Protein AF-C0ZH01-F1 (afdb_monomer_lite)

Structure (mmCIF, N/CA/C/O backbone):
data_AF-C0ZH01-F1
#
_entry.id   AF-C0ZH01-F1
#
loop_
_atom_site.group_PDB
_atom_site.id
_atom_site.type_symbol
_atom_site.label_atom_id
_atom_site.label_alt_id
_atom_site.label_comp_id
_atom_site.label_asym_id
_atom_site.label_entity_id
_atom_site.label_seq_id
_atom_site.pdbx_PDB_ins_code
_atom_site.Cartn_x
_atom_site.Cartn_y
_atom_site.Cartn_z
_atom_site.occupancy
_atom_site.B_iso_or_equiv
_atom_site.auth_seq_id
_atom_site.auth_comp_id
_atom_site.auth_asym_id
_atom_site.auth_atom_id
_atom_site.pdbx_PDB_model_num
ATOM 1 N N . MET A 1 1 ? 43.033 -38.952 9.781 1.00 48.19 1 MET A N 1
ATOM 2 C CA . MET A 1 1 ? 42.473 -38.160 10.900 1.00 48.19 1 MET A CA 1
ATOM 3 C C . MET A 1 1 ? 41.581 -36.976 10.473 1.00 48.19 1 MET A C 1
ATOM 5 O O . MET A 1 1 ? 41.079 -36.290 11.345 1.00 48.19 1 MET A O 1
ATOM 9 N N . PHE A 1 2 ? 41.297 -36.755 9.175 1.00 39.81 2 PHE A N 1
ATOM 10 C CA . PHE A 1 2 ? 40.505 -35.596 8.700 1.00 39.81 2 PHE A CA 1
ATOM 11 C C . PHE A 1 2 ? 39.081 -35.916 8.189 1.00 39.81 2 PHE A C 1
ATOM 13 O O . PHE A 1 2 ? 38.352 -35.011 7.799 1.00 39.81 2 PHE A O 1
ATOM 20 N N . LYS A 1 3 ? 38.639 -37.184 8.197 1.00 41.19 3 LYS A N 1
ATOM 21 C CA . LYS A 1 3 ? 37.322 -37.579 7.645 1.00 41.19 3 LYS A CA 1
ATOM 22 C C . LYS A 1 3 ? 36.139 -37.422 8.612 1.00 41.19 3 LYS A C 1
ATOM 24 O O . LYS A 1 3 ? 34.997 -37.457 8.167 1.00 41.19 3 LYS A O 1
ATOM 29 N N . THR A 1 4 ? 36.386 -37.223 9.905 1.00 44.41 4 THR A N 1
ATOM 30 C CA . THR A 1 4 ? 35.321 -37.159 10.924 1.00 44.41 4 THR A CA 1
ATOM 31 C C . THR A 1 4 ? 34.837 -35.729 11.191 1.00 44.41 4 THR A C 1
ATOM 33 O O . THR A 1 4 ? 33.674 -35.536 11.521 1.00 44.41 4 THR A O 1
ATOM 36 N N . ILE A 1 5 ? 35.680 -34.715 10.958 1.00 46.53 5 ILE A N 1
ATOM 37 C CA . ILE A 1 5 ? 35.355 -33.293 11.196 1.00 46.53 5 ILE A CA 1
ATOM 38 C C . ILE A 1 5 ? 34.342 -32.761 10.163 1.00 46.53 5 ILE A C 1
ATOM 40 O O . ILE A 1 5 ? 33.450 -31.985 10.504 1.00 46.53 5 ILE A O 1
ATOM 44 N N . GLY A 1 6 ? 34.397 -33.249 8.918 1.00 40.91 6 GLY A N 1
ATOM 45 C CA . GLY A 1 6 ? 33.484 -32.826 7.847 1.00 40.91 6 GLY A CA 1
ATOM 46 C C . GLY A 1 6 ? 32.011 -33.195 8.073 1.00 40.91 6 GLY A C 1
ATOM 47 O O . GLY A 1 6 ? 31.131 -32.488 7.584 1.00 40.91 6 GLY A O 1
ATOM 48 N N . LYS A 1 7 ? 31.724 -34.253 8.850 1.00 42.59 7 LYS A N 1
ATOM 49 C CA . LYS A 1 7 ? 30.347 -34.671 9.177 1.00 42.59 7 LYS A CA 1
ATOM 50 C C . LYS A 1 7 ? 29.689 -33.794 10.249 1.00 42.59 7 LYS A C 1
ATOM 52 O O . LYS A 1 7 ? 28.480 -33.613 10.213 1.00 42.59 7 LYS A O 1
ATOM 57 N N . TYR A 1 8 ? 30.464 -33.206 11.161 1.00 44.09 8 TYR A N 1
ATOM 58 C CA . TYR A 1 8 ? 29.920 -32.299 12.181 1.00 44.09 8 TYR A CA 1
ATOM 59 C C . TYR A 1 8 ? 29.705 -30.878 11.640 1.00 44.09 8 TYR A C 1
ATOM 61 O O . TYR A 1 8 ? 28.706 -30.243 11.970 1.00 44.09 8 TYR A O 1
ATOM 69 N N . LEU A 1 9 ? 30.568 -30.410 10.730 1.00 41.78 9 LEU A N 1
ATOM 70 C CA . LEU A 1 9 ? 30.401 -29.114 10.053 1.00 41.78 9 LEU A CA 1
ATOM 71 C C . LEU A 1 9 ? 29.163 -29.067 9.142 1.00 41.78 9 LEU A C 1
ATOM 73 O O . LEU A 1 9 ? 28.503 -28.035 9.050 1.00 41.78 9 LEU A O 1
ATOM 77 N N . SER A 1 10 ? 28.808 -30.190 8.515 1.00 43.59 10 SER A N 1
ATOM 78 C CA . SER A 1 10 ? 27.608 -30.292 7.675 1.00 43.59 10 SER A CA 1
ATOM 79 C C . SER A 1 10 ? 26.310 -30.337 8.494 1.00 43.59 10 SER A C 1
ATOM 81 O O . SER A 1 10 ? 25.309 -29.777 8.059 1.00 43.59 10 SER A O 1
ATOM 83 N N . ILE A 1 11 ? 26.323 -30.899 9.708 1.00 49.53 11 ILE A N 1
ATOM 84 C CA . ILE A 1 11 ? 25.153 -30.893 10.605 1.00 49.53 11 ILE A CA 1
ATOM 85 C C . ILE A 1 11 ? 24.909 -29.493 11.194 1.00 49.53 11 ILE A C 1
ATOM 87 O O . ILE A 1 11 ? 23.763 -29.053 11.254 1.00 49.53 11 ILE A O 1
ATOM 91 N N . ILE A 1 12 ? 25.966 -28.749 11.547 1.00 51.22 12 ILE A N 1
ATOM 92 C CA . ILE A 1 12 ? 25.843 -27.366 12.046 1.00 51.22 12 ILE A CA 1
ATOM 93 C C . ILE A 1 12 ? 25.322 -26.423 10.947 1.00 51.22 12 ILE A C 1
ATOM 95 O O . ILE A 1 12 ? 24.469 -25.580 11.220 1.00 51.22 12 ILE A O 1
ATOM 99 N N . ALA A 1 13 ? 25.763 -26.596 9.696 1.00 48.00 13 ALA A N 1
ATOM 100 C CA . ALA A 1 13 ? 25.276 -25.800 8.567 1.00 48.00 13 ALA A CA 1
ATOM 101 C C . ALA A 1 13 ? 23.790 -26.062 8.250 1.00 48.00 13 ALA A C 1
ATOM 103 O O . ALA A 1 13 ? 23.052 -25.120 7.968 1.00 48.00 13 ALA A O 1
ATOM 104 N N . VAL A 1 14 ? 23.326 -27.314 8.357 1.00 46.06 14 VAL A N 1
ATOM 105 C CA . VAL A 1 14 ? 21.905 -27.663 8.171 1.00 46.06 14 VAL A CA 1
ATOM 106 C C . VAL A 1 14 ? 21.047 -27.139 9.329 1.00 46.06 14 VAL A C 1
ATOM 108 O O . VAL A 1 14 ? 19.952 -26.634 9.088 1.00 46.06 14 VAL A O 1
ATOM 111 N N . PHE A 1 15 ? 21.554 -27.159 10.567 1.00 39.41 15 PHE A N 1
ATOM 112 C CA . PHE A 1 15 ? 20.842 -26.591 11.719 1.00 39.41 15 PHE A CA 1
ATOM 113 C C . PHE A 1 15 ? 20.751 -25.054 11.648 1.00 39.41 15 PHE A C 1
ATOM 115 O O . PHE A 1 15 ? 19.707 -24.489 11.957 1.00 39.41 15 PHE A O 1
ATOM 122 N N . ALA A 1 16 ? 21.790 -24.371 11.151 1.00 45.06 16 ALA A N 1
ATOM 123 C CA . ALA A 1 16 ? 21.762 -22.924 10.909 1.00 45.06 16 ALA A CA 1
ATOM 124 C C . ALA A 1 16 ? 20.835 -22.525 9.737 1.00 45.06 16 ALA A C 1
ATOM 126 O O . ALA A 1 16 ? 20.195 -21.474 9.785 1.00 45.06 16 ALA A O 1
ATOM 127 N N . MET A 1 17 ? 20.699 -23.377 8.712 1.00 40.16 17 MET A N 1
ATOM 128 C CA . MET A 1 17 ? 19.745 -23.161 7.612 1.00 40.16 17 MET A CA 1
ATOM 129 C C . MET A 1 17 ? 18.283 -23.349 8.045 1.00 40.16 17 MET A C 1
ATOM 131 O O . MET A 1 17 ? 17.408 -22.642 7.551 1.00 40.16 17 MET A O 1
ATOM 135 N N . LEU A 1 18 ? 18.014 -24.245 9.001 1.00 36.47 18 LEU A N 1
ATOM 136 C CA . LEU A 1 18 ? 16.668 -24.491 9.537 1.00 36.47 18 LEU A CA 1
ATOM 137 C C . LEU A 1 18 ? 16.153 -23.383 10.469 1.00 36.47 18 LEU A C 1
ATOM 139 O O . LEU A 1 18 ? 14.943 -23.227 10.609 1.00 36.47 18 LEU A O 1
ATOM 143 N N . ILE A 1 19 ? 17.034 -22.564 11.051 1.00 41.28 19 ILE A N 1
ATOM 144 C CA . ILE A 1 19 ? 16.632 -21.437 11.915 1.00 41.28 19 ILE A CA 1
ATOM 145 C C . ILE A 1 19 ? 16.151 -20.224 11.085 1.00 41.28 19 ILE A C 1
ATOM 147 O O . ILE A 1 19 ? 15.519 -19.314 11.615 1.00 41.28 19 ILE A O 1
ATOM 151 N N . SER A 1 20 ? 16.359 -20.223 9.764 1.00 38.59 20 SER A N 1
ATOM 152 C CA . SER A 1 20 ? 16.092 -19.054 8.908 1.00 38.59 20 SER A CA 1
ATOM 153 C C . SER A 1 20 ? 14.689 -19.006 8.275 1.00 38.59 20 SER A C 1
ATOM 155 O O . SER A 1 20 ? 14.431 -18.127 7.456 1.00 38.59 20 SER A O 1
ATOM 157 N N . ILE A 1 21 ? 13.771 -19.918 8.623 1.00 42.44 21 ILE A N 1
ATOM 158 C CA . ILE A 1 21 ? 12.387 -19.921 8.087 1.00 42.44 21 ILE A CA 1
ATOM 159 C C . ILE A 1 21 ? 11.340 -20.038 9.199 1.00 42.44 21 ILE A C 1
ATOM 161 O O . ILE A 1 21 ? 10.203 -20.442 8.965 1.00 42.44 21 ILE A O 1
ATOM 165 N N . VAL A 1 22 ? 11.677 -19.646 10.426 1.00 32.94 22 VAL A N 1
ATOM 166 C CA . VAL A 1 22 ? 10.614 -19.325 11.375 1.00 32.94 22 VAL A CA 1
ATOM 167 C C . VAL A 1 22 ? 10.143 -17.932 10.987 1.00 32.94 22 VAL A C 1
ATOM 169 O O . VAL A 1 22 ? 10.775 -16.933 11.329 1.00 32.94 22 VAL A O 1
ATOM 172 N N . SER A 1 23 ? 9.060 -17.857 10.207 1.00 38.06 23 SER A N 1
ATOM 173 C CA . SER A 1 23 ? 8.270 -16.633 10.165 1.00 38.06 23 SER A CA 1
ATOM 174 C C . SER A 1 23 ? 8.010 -16.278 11.617 1.00 38.06 23 SER A C 1
ATOM 176 O O . SER A 1 23 ? 7.387 -17.066 12.329 1.00 38.06 23 SER A O 1
ATOM 178 N N . VAL A 1 24 ? 8.556 -15.156 12.081 1.00 33.12 24 VAL A N 1
ATOM 179 C CA . VAL A 1 24 ? 8.217 -14.637 13.398 1.00 33.12 24 VAL A CA 1
ATOM 180 C C . VAL A 1 24 ? 6.727 -14.351 13.318 1.00 33.12 24 VAL A C 1
ATOM 182 O O . VAL A 1 24 ? 6.313 -13.315 12.795 1.00 33.12 24 VAL A O 1
ATOM 185 N N . GLU A 1 25 ? 5.905 -15.304 13.758 1.00 36.16 25 GLU A N 1
ATOM 186 C CA . GLU A 1 25 ? 4.542 -15.004 14.136 1.00 36.16 25 GLU A CA 1
ATOM 187 C C . GLU A 1 25 ? 4.699 -13.897 15.162 1.00 36.16 25 GLU A C 1
ATOM 189 O O . GLU A 1 25 ? 5.293 -14.091 16.226 1.00 36.16 25 GLU A O 1
ATOM 194 N N . LYS A 1 26 ? 4.303 -12.682 14.770 1.00 38.22 26 LYS A N 1
ATOM 195 C CA . LYS A 1 26 ? 4.267 -11.552 15.685 1.00 38.22 26 LYS A CA 1
ATOM 196 C C . LYS A 1 26 ? 3.539 -12.058 16.915 1.00 38.22 26 LYS A C 1
ATOM 198 O O . LYS A 1 26 ? 2.357 -12.377 16.823 1.00 38.22 26 LYS A O 1
ATOM 203 N N . VAL A 1 27 ? 4.256 -12.136 18.033 1.00 37.16 27 VAL A N 1
ATOM 204 C CA . VAL A 1 27 ? 3.660 -12.383 19.338 1.00 37.16 27 VAL A CA 1
ATOM 205 C C . VAL A 1 27 ? 2.546 -11.354 19.464 1.00 37.16 27 VAL A C 1
ATOM 207 O O . VAL A 1 27 ? 2.814 -10.150 19.503 1.00 37.16 27 VAL A O 1
ATOM 210 N N . SER A 1 28 ? 1.297 -11.820 19.388 1.00 46.97 28 SER A N 1
ATOM 211 C CA . SER A 1 28 ? 0.149 -10.940 19.518 1.00 46.97 28 SER A CA 1
ATOM 212 C C . SER A 1 28 ? 0.263 -10.317 20.896 1.00 46.97 28 SER A C 1
ATOM 214 O O . SER A 1 28 ? 0.324 -11.033 21.898 1.00 46.97 28 SER A O 1
ATOM 216 N N . ALA A 1 29 ? 0.349 -8.989 20.953 1.00 55.28 29 ALA A N 1
ATOM 217 C CA . ALA A 1 29 ? 0.172 -8.296 22.214 1.00 55.28 29 ALA A CA 1
ATOM 218 C C . ALA A 1 29 ? -1.151 -8.787 22.822 1.00 55.28 29 ALA A C 1
ATOM 220 O O . ALA A 1 29 ? -2.142 -8.942 22.105 1.00 55.28 29 ALA A O 1
ATOM 221 N N . SER A 1 30 ? -1.137 -9.103 24.116 1.00 67.19 30 SER A N 1
ATOM 222 C CA . SER A 1 30 ? -2.339 -9.523 24.833 1.00 67.19 30 SER A CA 1
ATOM 223 C C . SER A 1 30 ? -3.393 -8.419 24.693 1.00 67.19 30 SER A C 1
ATOM 225 O O . SER A 1 30 ? -3.127 -7.275 25.067 1.00 67.19 30 SER A O 1
ATOM 227 N N . SER A 1 31 ? -4.554 -8.744 24.115 1.00 80.62 31 SER A N 1
ATOM 228 C CA . SER A 1 31 ? -5.683 -7.820 23.939 1.00 80.62 31 SER A CA 1
ATOM 229 C C . SER A 1 31 ? -6.984 -8.255 24.640 1.00 80.62 31 SER A C 1
ATOM 231 O O . SER A 1 31 ? -8.065 -8.023 24.092 1.00 80.62 31 SER A O 1
ATOM 233 N N . PRO A 1 32 ? -6.937 -8.900 25.825 1.00 84.75 32 PRO A N 1
ATOM 234 C CA . PRO A 1 32 ? -8.084 -9.575 26.420 1.00 84.75 32 PRO A CA 1
ATOM 235 C C . PRO A 1 32 ? -9.229 -8.626 26.768 1.00 84.75 32 PRO A C 1
ATOM 237 O O . PRO A 1 32 ? -10.381 -9.059 26.763 1.00 84.75 32 PRO A O 1
ATOM 240 N N . LEU A 1 33 ? -8.960 -7.352 27.068 1.00 87.19 33 LEU A N 1
ATOM 241 C CA . LEU A 1 33 ? -10.019 -6.365 27.233 1.00 87.19 33 LEU A CA 1
ATOM 242 C C . LEU A 1 33 ? -10.685 -6.116 25.883 1.00 87.19 33 LEU A C 1
ATOM 244 O O . LEU A 1 33 ? -11.895 -6.268 25.761 1.00 87.19 33 LEU A O 1
ATOM 248 N N . ILE A 1 34 ? -9.912 -5.786 24.848 1.00 90.38 34 ILE A N 1
ATOM 249 C CA . ILE A 1 34 ? -10.469 -5.488 23.520 1.00 90.38 34 ILE A CA 1
ATOM 250 C C . ILE A 1 34 ? -11.208 -6.707 22.947 1.00 90.38 34 ILE A C 1
ATOM 252 O O . ILE A 1 34 ? -12.276 -6.549 22.359 1.00 90.38 34 ILE A O 1
ATOM 256 N N . ASP A 1 35 ? -10.700 -7.919 23.164 1.00 91.56 35 ASP A N 1
ATOM 257 C CA . ASP A 1 35 ? -11.291 -9.174 22.690 1.00 91.56 35 ASP A CA 1
ATOM 258 C C . ASP A 1 35 ? -12.678 -9.456 23.274 1.00 91.56 35 ASP A C 1
ATOM 260 O O . ASP A 1 35 ? -13.513 -10.063 22.604 1.00 91.56 35 ASP A O 1
ATOM 264 N N . GLN A 1 36 ? -12.966 -8.965 24.481 1.00 90.88 36 GLN A N 1
ATOM 265 C CA . GLN A 1 36 ? -14.292 -9.086 25.091 1.00 90.88 36 GLN A CA 1
ATOM 266 C C . GLN A 1 36 ? -15.338 -8.158 24.465 1.00 90.88 36 GLN A C 1
ATOM 268 O O . GLN A 1 36 ? -16.537 -8.429 24.582 1.00 90.88 36 GLN A O 1
ATOM 273 N N . TYR A 1 37 ? -14.903 -7.067 23.829 1.00 93.50 37 TYR A N 1
ATOM 274 C CA . TYR A 1 37 ? -15.790 -6.028 23.306 1.00 93.50 37 TYR A CA 1
ATOM 275 C C . TYR A 1 37 ? -15.847 -5.988 21.788 1.00 93.50 37 TYR A C 1
ATOM 277 O O . TYR A 1 37 ? -16.903 -5.665 21.260 1.00 93.50 37 TYR A O 1
ATOM 285 N N . LEU A 1 38 ? -14.762 -6.299 21.083 1.00 95.62 38 LEU A N 1
ATOM 286 C CA . LEU A 1 38 ? -14.641 -6.055 19.651 1.00 95.62 38 LEU A CA 1
ATOM 287 C C . LEU A 1 38 ? -14.064 -7.263 18.921 1.00 95.62 38 LEU A C 1
ATOM 289 O O . LEU A 1 38 ? -13.015 -7.801 19.279 1.00 95.62 38 LEU A O 1
ATOM 293 N N . ARG A 1 39 ? -14.695 -7.619 17.804 1.00 95.50 39 ARG A N 1
ATOM 294 C CA . ARG A 1 39 ? -14.166 -8.546 16.801 1.00 95.50 39 ARG A CA 1
ATOM 295 C C . ARG A 1 39 ? -14.073 -7.833 15.454 1.00 95.50 39 ARG A C 1
ATOM 297 O O . ARG A 1 39 ? -15.037 -7.201 15.040 1.00 95.50 39 ARG A O 1
ATOM 304 N N . PHE A 1 40 ? -12.938 -7.949 14.770 1.00 96.50 40 PHE A N 1
ATOM 305 C CA . PHE A 1 40 ? -12.842 -7.549 13.365 1.00 96.50 40 PHE A CA 1
ATOM 306 C C . PHE A 1 40 ? -13.497 -8.613 12.486 1.00 96.50 40 PHE A C 1
ATOM 308 O O . PHE A 1 40 ? -13.192 -9.793 12.643 1.00 96.50 40 PHE A O 1
ATOM 315 N N . ASP A 1 41 ? -14.368 -8.195 11.572 1.00 96.31 41 ASP A N 1
ATOM 316 C CA . ASP A 1 41 ? -15.059 -9.098 10.648 1.00 96.31 41 ASP A CA 1
ATOM 317 C C . ASP A 1 41 ? -14.393 -9.059 9.265 1.00 96.31 41 ASP A C 1
ATOM 319 O O . ASP A 1 41 ? -13.983 -10.092 8.737 1.00 96.31 41 ASP A O 1
ATOM 323 N N . SER A 1 42 ? -14.197 -7.861 8.706 1.00 95.75 42 SER A N 1
ATOM 324 C CA . SER A 1 42 ? -13.457 -7.669 7.456 1.00 95.75 42 SER A CA 1
ATOM 325 C C . SER A 1 42 ? -12.714 -6.345 7.419 1.00 95.75 42 SER A C 1
ATOM 327 O O . SER A 1 42 ? -13.147 -5.327 7.949 1.00 95.75 42 SER A O 1
ATOM 329 N N . ILE A 1 43 ? -11.552 -6.366 6.772 1.00 94.88 43 ILE A N 1
ATOM 330 C CA . ILE A 1 43 ? -10.699 -5.197 6.583 1.00 94.88 43 ILE A CA 1
ATOM 331 C C . ILE A 1 43 ? -10.258 -5.180 5.120 1.00 94.88 43 ILE A C 1
ATOM 333 O O . ILE A 1 43 ? -9.606 -6.120 4.643 1.00 94.88 43 ILE A O 1
ATOM 337 N N . ALA A 1 44 ? -10.626 -4.118 4.408 1.00 91.69 44 ALA A N 1
ATOM 338 C CA . ALA A 1 44 ? -10.384 -3.972 2.978 1.00 91.69 44 ALA A CA 1
ATOM 339 C C . ALA A 1 44 ? -10.014 -2.532 2.616 1.00 91.69 44 ALA A C 1
ATOM 341 O O . ALA A 1 44 ? -10.414 -1.579 3.281 1.00 91.69 44 ALA A O 1
ATOM 342 N N . ARG A 1 45 ? -9.248 -2.376 1.538 1.00 88.31 45 ARG A N 1
ATOM 343 C CA . ARG A 1 45 ? -8.951 -1.072 0.948 1.00 88.31 45 ARG A CA 1
ATOM 344 C C . ARG A 1 45 ? -9.997 -0.764 -0.120 1.00 88.31 45 ARG A C 1
ATOM 346 O O . ARG A 1 45 ? -10.293 -1.616 -0.951 1.00 88.31 45 ARG A O 1
ATOM 353 N N . ASN A 1 46 ? -10.554 0.437 -0.077 1.00 88.81 46 ASN A N 1
ATOM 354 C CA . ASN A 1 46 ? -11.453 0.952 -1.100 1.00 88.81 46 ASN A CA 1
ATOM 355 C C . ASN A 1 46 ? -10.648 1.433 -2.317 1.00 88.81 46 ASN A C 1
ATOM 357 O O . ASN A 1 46 ? -9.445 1.693 -2.228 1.00 88.81 46 ASN A O 1
ATOM 361 N N . SER A 1 47 ? -11.321 1.609 -3.455 1.00 83.00 47 SER A N 1
ATOM 362 C CA . SER A 1 47 ? -10.702 2.078 -4.703 1.00 83.00 47 SER A CA 1
ATOM 363 C C . SER A 1 47 ? -10.083 3.477 -4.597 1.00 83.00 47 SER A C 1
ATOM 365 O O . SER A 1 47 ? -9.117 3.778 -5.293 1.00 83.00 47 SER A O 1
ATOM 367 N N . ASP A 1 48 ? -10.602 4.328 -3.708 1.00 84.44 48 ASP A N 1
ATOM 368 C CA . ASP A 1 48 ? -10.055 5.660 -3.415 1.00 84.44 48 ASP A CA 1
ATOM 369 C C . ASP A 1 48 ? -8.806 5.619 -2.506 1.00 84.44 48 ASP A C 1
ATOM 371 O O . ASP A 1 48 ? -8.128 6.631 -2.314 1.00 84.44 48 ASP A O 1
ATOM 375 N N . GLY A 1 49 ? -8.462 4.441 -1.977 1.00 82.50 49 GLY A N 1
ATOM 376 C CA . GLY A 1 49 ? -7.349 4.205 -1.066 1.00 82.50 49 GLY A CA 1
ATOM 377 C C . GLY A 1 49 ? -7.683 4.376 0.417 1.00 82.50 49 GLY A C 1
ATOM 378 O O . GLY A 1 49 ? -6.792 4.169 1.242 1.00 82.50 49 GLY A O 1
ATOM 379 N N . SER A 1 50 ? -8.925 4.727 0.769 1.00 92.12 50 SER A N 1
ATOM 380 C CA . SER A 1 50 ? -9.423 4.640 2.147 1.00 92.12 50 SER A CA 1
ATOM 381 C C . SER A 1 50 ? -9.524 3.179 2.600 1.00 92.12 50 SER A C 1
ATOM 383 O O . SER A 1 50 ? -9.500 2.252 1.787 1.00 92.12 50 SER A O 1
ATOM 385 N N . ILE A 1 51 ? -9.601 2.948 3.908 1.00 94.00 51 ILE A N 1
ATOM 386 C CA . ILE A 1 51 ? -9.663 1.603 4.485 1.00 94.00 51 ILE A CA 1
ATOM 387 C C . ILE A 1 51 ? -11.029 1.412 5.132 1.00 94.00 51 ILE A C 1
ATOM 389 O O . ILE A 1 51 ? -11.375 2.114 6.081 1.00 94.00 51 ILE A O 1
ATOM 393 N N . ARG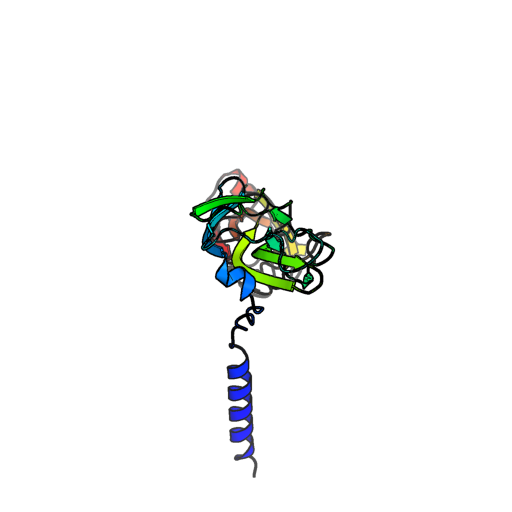 A 1 52 ? -11.785 0.432 4.643 1.00 95.81 52 ARG A N 1
ATOM 394 C CA . ARG A 1 52 ? -13.025 -0.030 5.255 1.00 95.81 52 ARG A CA 1
ATOM 395 C C . ARG A 1 52 ? -12.714 -1.086 6.311 1.00 95.81 52 ARG A C 1
ATOM 397 O O . ARG A 1 52 ? -12.033 -2.075 6.033 1.00 95.81 52 ARG A O 1
ATOM 404 N N . VAL A 1 53 ? -13.241 -0.873 7.509 1.00 97.81 53 VAL A N 1
ATOM 405 C CA . VAL A 1 53 ? -13.155 -1.785 8.647 1.00 97.81 53 VAL A CA 1
ATOM 406 C C . VAL A 1 53 ? -14.567 -2.140 9.083 1.00 97.81 53 VAL A C 1
ATOM 408 O O . VAL A 1 53 ? -15.276 -1.313 9.654 1.00 97.81 53 VAL A O 1
ATOM 411 N N . ASP A 1 54 ? -14.959 -3.378 8.821 1.00 97.81 54 ASP A N 1
ATOM 412 C CA . ASP A 1 54 ? -16.172 -3.976 9.356 1.00 97.81 54 ASP A CA 1
ATOM 413 C C . ASP A 1 54 ? -15.820 -4.699 10.656 1.00 97.81 54 ASP A C 1
ATOM 415 O O . ASP A 1 54 ? -14.868 -5.488 10.721 1.00 97.81 54 ASP A O 1
ATOM 419 N N . TYR A 1 55 ? -16.561 -4.396 11.713 1.00 97.88 55 TYR A N 1
ATOM 420 C CA . TYR A 1 55 ? -16.325 -4.958 13.035 1.00 97.88 55 TYR A CA 1
ATOM 421 C C . TYR A 1 55 ? -17.635 -5.135 13.790 1.00 97.88 55 TYR A C 1
ATOM 423 O O . TYR A 1 55 ? -18.611 -4.414 13.581 1.00 97.88 55 TYR A O 1
ATOM 431 N N . THR A 1 56 ? -17.625 -6.069 14.730 1.00 97.62 56 THR A N 1
ATOM 432 C CA . THR A 1 56 ? -18.748 -6.341 15.613 1.00 97.62 56 THR A CA 1
ATOM 433 C C . THR A 1 56 ? -18.360 -5.991 17.039 1.00 97.62 56 THR A C 1
ATOM 435 O O . THR A 1 56 ? -17.400 -6.532 17.593 1.00 97.62 56 THR A O 1
ATOM 438 N N . MET A 1 57 ? -19.146 -5.105 17.644 1.00 97.12 57 MET A N 1
ATOM 439 C CA . MET A 1 57 ? -19.128 -4.851 19.076 1.00 97.12 57 MET A CA 1
ATOM 440 C C . MET A 1 57 ? -19.935 -5.944 19.782 1.00 97.12 57 MET A C 1
ATOM 442 O O . MET A 1 57 ? -21.164 -5.987 19.698 1.00 97.12 57 MET A O 1
ATOM 446 N N . LEU A 1 58 ? -19.240 -6.844 20.473 1.00 95.75 58 LEU A N 1
ATOM 447 C CA . LEU A 1 58 ? -19.808 -7.978 21.207 1.00 95.75 58 LEU A CA 1
ATOM 448 C C . LEU A 1 58 ? -20.635 -7.517 22.416 1.00 95.75 58 LEU A C 1
ATOM 450 O O . LEU A 1 58 ? -21.632 -8.149 22.781 1.00 95.75 58 LEU A O 1
ATOM 454 N N . LYS A 1 59 ? -20.234 -6.395 23.021 1.00 93.12 59 LYS A N 1
ATOM 455 C CA . LYS A 1 59 ? -20.882 -5.744 24.165 1.00 93.12 59 LYS A CA 1
ATOM 456 C C . LYS A 1 59 ? -20.774 -4.228 24.012 1.00 93.12 59 LYS A C 1
ATOM 458 O O . LYS A 1 59 ? -19.885 -3.742 23.316 1.00 93.12 59 LYS A O 1
ATOM 463 N N . THR A 1 60 ? -21.667 -3.490 24.667 1.00 91.38 60 THR A N 1
ATOM 464 C CA . THR A 1 60 ? -21.566 -2.027 24.726 1.00 91.38 60 THR A CA 1
ATOM 465 C C . THR A 1 60 ? -20.273 -1.641 25.435 1.00 91.38 60 THR A C 1
ATOM 467 O O . THR A 1 60 ? -20.013 -2.171 26.510 1.00 91.38 60 THR A O 1
ATOM 470 N N . TRP A 1 61 ? -19.468 -0.756 24.844 1.00 89.75 61 TRP A N 1
ATOM 471 C CA . TRP A 1 61 ? -18.189 -0.345 25.432 1.00 89.75 61 TRP A CA 1
ATOM 472 C C . TRP A 1 61 ? -18.406 0.406 26.745 1.00 89.75 61 TRP A C 1
ATOM 474 O O . TRP A 1 61 ? -19.056 1.458 26.760 1.00 89.75 61 TRP A O 1
ATOM 484 N N . ASP A 1 62 ? -17.824 -0.121 27.819 1.00 82.81 62 ASP A N 1
ATOM 485 C CA . ASP A 1 62 ? -17.769 0.577 29.092 1.00 82.81 62 ASP A CA 1
ATOM 486 C C . ASP A 1 62 ? -16.655 1.629 29.058 1.00 82.81 62 ASP A C 1
ATOM 488 O O . ASP A 1 62 ? -15.473 1.331 28.881 1.00 82.81 62 ASP A O 1
ATOM 492 N N . LYS A 1 63 ? -17.061 2.891 29.180 1.00 73.69 63 LYS A N 1
ATOM 493 C CA . LYS A 1 63 ? -16.163 4.049 29.146 1.00 73.69 63 LYS A CA 1
ATOM 494 C C . LYS A 1 63 ? -15.448 4.267 30.474 1.00 73.69 63 LYS A C 1
ATOM 496 O O . LYS A 1 63 ? -14.455 4.998 30.482 1.00 73.69 63 LYS A O 1
ATOM 501 N N . ASP A 1 64 ? -15.963 3.681 31.550 1.00 72.25 64 ASP A N 1
ATOM 502 C CA . ASP A 1 64 ? -15.468 3.821 32.911 1.00 72.25 64 ASP A CA 1
ATOM 503 C C . ASP A 1 64 ? -14.912 2.477 33.390 1.00 72.25 64 ASP A C 1
ATOM 505 O O . ASP A 1 64 ? -15.533 1.730 34.140 1.00 72.25 64 ASP A O 1
ATOM 509 N N . LEU A 1 65 ? -13.693 2.156 32.951 1.00 68.56 65 LEU A N 1
ATOM 510 C CA . LEU A 1 65 ? -12.982 0.950 33.394 1.00 68.56 65 LEU A CA 1
ATOM 511 C C . LEU A 1 65 ? -12.373 1.132 34.802 1.00 68.56 65 LEU A C 1
ATOM 513 O O . LEU A 1 65 ? -11.237 0.715 35.052 1.00 68.56 65 LEU A O 1
ATOM 517 N N . GLY A 1 66 ? -13.109 1.782 35.711 1.00 57.75 66 GLY A N 1
ATOM 518 C CA . GLY A 1 66 ? -12.750 1.976 37.115 1.00 57.75 66 GLY A CA 1
ATOM 519 C C . GLY A 1 66 ? -11.849 3.184 37.381 1.00 57.75 66 GLY A C 1
ATOM 520 O O . GLY A 1 66 ? -10.914 3.078 38.180 1.00 57.75 66 GLY A O 1
ATOM 521 N N . GLY A 1 67 ? -12.082 4.323 36.718 1.00 59.94 67 GLY A N 1
ATOM 522 C CA . GLY A 1 67 ? -11.266 5.528 36.902 1.00 59.94 67 GLY A CA 1
ATOM 523 C C . GLY A 1 67 ? -11.916 6.820 36.403 1.00 59.94 67 GLY A C 1
ATOM 524 O O . GLY A 1 67 ? -12.824 6.814 35.588 1.00 59.94 67 GLY A O 1
ATOM 525 N N . SER A 1 68 ? -11.403 7.969 36.847 1.00 55.31 68 SER A N 1
ATOM 526 C CA . SER A 1 68 ? -12.016 9.298 36.658 1.00 55.31 68 SER A CA 1
ATOM 527 C C . SER A 1 68 ? -12.063 9.828 35.212 1.00 55.31 68 SER A C 1
ATOM 529 O O . SER A 1 68 ? -12.517 10.949 34.991 1.00 55.31 68 SER A O 1
ATOM 531 N N . ALA A 1 69 ? -11.557 9.082 34.226 1.00 62.28 69 ALA A N 1
ATOM 532 C CA . ALA A 1 69 ? -11.429 9.527 32.841 1.00 62.28 69 ALA A CA 1
ATOM 533 C C . ALA A 1 69 ? -12.089 8.536 31.878 1.00 62.28 69 ALA A C 1
ATOM 535 O O . ALA A 1 69 ? -11.852 7.337 31.956 1.00 62.28 69 ALA A O 1
ATOM 536 N N . THR A 1 70 ? -12.865 9.055 30.920 1.00 71.56 70 THR A N 1
ATOM 537 C CA . THR A 1 70 ? -13.439 8.260 29.826 1.00 71.56 70 THR A CA 1
ATOM 538 C C . THR A 1 70 ? -12.332 7.661 28.965 1.00 71.56 70 THR A C 1
ATOM 540 O O . THR A 1 70 ? -11.580 8.396 28.321 1.00 71.56 70 THR A O 1
ATOM 543 N N . ILE A 1 71 ? -12.279 6.332 28.894 1.00 81.00 71 ILE A N 1
ATOM 544 C CA . ILE A 1 71 ? -11.269 5.601 28.127 1.00 81.00 71 ILE A CA 1
ATOM 545 C C . ILE A 1 71 ? -11.835 5.268 26.743 1.00 81.00 71 ILE A C 1
ATOM 547 O O . ILE A 1 71 ? -12.808 4.516 26.644 1.00 81.00 71 ILE A O 1
ATOM 551 N N . PRO A 1 72 ? -11.283 5.824 25.648 1.00 88.00 72 PRO A N 1
ATOM 552 C CA . PRO A 1 72 ? -11.808 5.546 24.324 1.00 88.00 72 PRO A CA 1
ATOM 553 C C . PRO A 1 72 ? -11.237 4.248 23.746 1.00 88.00 72 PRO A C 1
ATOM 555 O O . PRO A 1 72 ? -10.021 4.095 23.635 1.00 88.00 72 PRO A O 1
ATOM 558 N N . LEU A 1 73 ? -12.116 3.363 23.272 1.00 91.31 73 LEU A N 1
ATOM 559 C CA .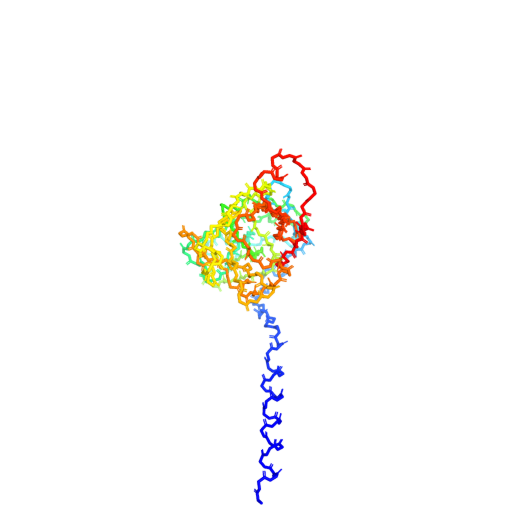 LEU A 1 73 ? -11.746 2.340 22.297 1.00 91.31 73 LEU A CA 1
ATOM 560 C C . LEU A 1 73 ? -11.597 3.006 20.925 1.00 91.31 73 LEU A C 1
ATOM 562 O O . LEU A 1 73 ? -12.520 3.668 20.438 1.00 91.31 73 LEU A O 1
ATOM 566 N N . GLN A 1 74 ? -10.431 2.854 20.302 1.00 94.69 74 GLN A N 1
ATOM 567 C CA . GLN A 1 74 ? -10.125 3.465 19.011 1.00 94.69 74 GLN A CA 1
ATOM 568 C C . GLN A 1 74 ? -9.755 2.410 17.974 1.00 94.69 74 GLN A C 1
ATOM 570 O O . GLN A 1 74 ? -9.068 1.447 18.293 1.00 94.69 74 GLN A O 1
ATOM 575 N N . ILE A 1 75 ? -10.155 2.617 16.724 1.00 96.62 75 ILE A N 1
ATOM 576 C CA . ILE A 1 75 ? -9.781 1.788 15.574 1.00 96.62 75 ILE A CA 1
ATOM 577 C C . ILE A 1 75 ? -9.029 2.672 14.587 1.00 96.62 75 ILE A C 1
ATOM 579 O O . ILE A 1 75 ? -9.344 3.852 14.413 1.00 96.62 75 ILE A O 1
ATOM 583 N N . GLY A 1 76 ? -7.996 2.122 13.967 1.00 95.94 76 GLY A N 1
ATOM 584 C CA . GLY A 1 76 ? -7.119 2.894 13.113 1.00 95.94 76 GLY A CA 1
ATOM 585 C C . GLY A 1 76 ? -6.071 2.049 12.421 1.00 95.94 76 GLY A C 1
ATOM 586 O O . GLY A 1 76 ? -6.198 0.828 12.338 1.00 95.94 76 GLY A O 1
ATOM 587 N N . TYR A 1 77 ? -5.014 2.707 11.962 1.00 93.19 77 TYR A N 1
ATOM 588 C CA . TYR A 1 77 ? -3.811 2.041 11.496 1.00 93.19 77 TYR A CA 1
ATOM 589 C C . TYR A 1 77 ? -2.575 2.535 12.237 1.00 93.19 77 TYR A C 1
ATOM 591 O O . TYR A 1 77 ? -2.491 3.693 12.655 1.00 93.19 77 TYR A O 1
ATOM 599 N N . SER A 1 78 ? -1.590 1.648 12.331 1.00 89.88 78 SER A N 1
ATOM 600 C CA . SER A 1 78 ? -0.240 1.965 12.771 1.00 89.88 78 SER A CA 1
ATOM 601 C C . SER A 1 78 ? 0.772 1.593 11.709 1.00 89.88 78 SER A C 1
ATOM 603 O O . SER A 1 78 ? 0.641 0.567 11.031 1.00 89.88 78 SER A O 1
ATOM 605 N N . TRP A 1 79 ? 1.791 2.426 11.582 1.00 84.25 79 TRP A N 1
ATOM 606 C CA . TRP A 1 79 ? 2.977 2.079 10.824 1.00 84.25 79 TRP A CA 1
ATOM 607 C C . TRP A 1 79 ? 3.900 1.180 11.661 1.00 84.25 79 TRP A C 1
ATOM 609 O O . TRP A 1 79 ? 3.898 1.268 12.890 1.00 84.25 79 TRP A O 1
ATOM 619 N N . PRO A 1 80 ? 4.705 0.303 11.031 1.00 76.62 80 PRO A N 1
ATOM 620 C CA . PRO A 1 80 ? 5.750 -0.446 11.719 1.00 76.62 80 PRO A CA 1
ATOM 621 C C . PRO A 1 80 ? 6.584 0.439 12.650 1.00 76.62 80 PRO A C 1
ATOM 623 O O . PRO A 1 80 ? 6.852 1.601 12.347 1.00 76.62 80 PRO A O 1
ATOM 626 N N . SER A 1 81 ? 7.015 -0.117 13.785 1.00 71.31 81 SER A N 1
ATOM 627 C CA . SER A 1 81 ? 7.717 0.627 14.844 1.00 71.31 81 SER A CA 1
ATOM 628 C C . SER A 1 81 ? 8.966 1.345 14.345 1.00 71.31 81 SER A C 1
ATOM 630 O O . SER A 1 81 ? 9.278 2.431 14.828 1.00 71.31 81 SER A O 1
ATOM 632 N N . GLN A 1 82 ? 9.634 0.776 13.343 1.00 64.94 82 GLN A N 1
ATOM 633 C CA . GLN A 1 82 ? 10.801 1.367 12.701 1.00 64.94 82 GLN A CA 1
ATOM 634 C C . GLN A 1 82 ? 10.496 2.711 11.999 1.00 64.94 82 GLN A C 1
ATOM 636 O O . GLN A 1 82 ? 11.417 3.429 11.628 1.00 64.94 82 GLN A O 1
ATOM 641 N N . TYR A 1 83 ? 9.214 3.078 11.836 1.00 65.62 83 TYR A N 1
ATOM 642 C CA . TYR A 1 83 ? 8.755 4.317 11.192 1.00 65.62 83 TYR A CA 1
ATOM 643 C C . TYR A 1 83 ? 8.205 5.352 12.179 1.00 65.62 83 TYR A C 1
ATOM 645 O O . TYR A 1 83 ? 7.689 6.403 11.777 1.00 65.62 83 TYR A O 1
ATOM 653 N N . ARG A 1 84 ? 8.308 5.064 13.480 1.00 63.91 84 ARG A N 1
ATOM 654 C CA . ARG A 1 84 ? 7.839 5.933 14.558 1.00 63.91 84 ARG A CA 1
ATOM 655 C C . ARG A 1 84 ? 8.510 7.309 14.458 1.00 63.91 84 ARG A C 1
ATOM 657 O O . ARG A 1 84 ? 9.730 7.413 14.465 1.00 63.91 84 ARG A O 1
ATOM 664 N N . GLY A 1 85 ? 7.702 8.366 14.372 1.00 64.50 85 GLY A N 1
ATOM 665 C CA . GLY A 1 85 ? 8.163 9.760 14.289 1.00 64.50 85 GLY A CA 1
ATOM 666 C C . GLY A 1 85 ? 8.277 10.312 12.864 1.00 64.50 85 GLY A C 1
ATOM 667 O O . GLY A 1 85 ? 8.083 11.510 12.677 1.00 64.50 85 GLY A O 1
ATOM 668 N N . ALA A 1 86 ? 8.494 9.456 11.861 1.00 69.62 86 ALA A N 1
ATOM 669 C CA . ALA A 1 86 ? 8.469 9.854 10.451 1.00 69.62 86 ALA A CA 1
ATOM 670 C C . ALA A 1 86 ? 7.050 9.794 9.874 1.00 69.62 86 ALA A C 1
ATOM 672 O O . ALA A 1 86 ? 6.619 10.705 9.168 1.00 69.62 86 ALA A O 1
ATOM 673 N N . LEU A 1 87 ? 6.309 8.733 10.208 1.00 76.81 87 LEU A N 1
ATOM 674 C CA . LEU A 1 87 ? 4.921 8.557 9.799 1.00 76.81 87 LEU A CA 1
ATOM 675 C C . LEU A 1 87 ? 3.992 8.672 10.997 1.00 76.81 87 LEU A C 1
ATOM 677 O O . LEU A 1 87 ? 4.299 8.222 12.102 1.00 76.81 87 LEU A O 1
ATOM 681 N N . LYS A 1 88 ? 2.837 9.294 10.761 1.00 81.75 88 LYS A N 1
ATOM 682 C CA . LYS A 1 88 ? 1.789 9.420 11.767 1.00 81.75 88 LYS A CA 1
ATOM 683 C C . LYS A 1 88 ? 0.798 8.278 11.617 1.00 81.75 88 LYS A C 1
ATOM 685 O O . LYS A 1 88 ? 0.248 8.047 10.536 1.00 81.75 88 LYS A O 1
ATOM 690 N N . ASP A 1 89 ? 0.566 7.600 12.727 1.00 89.62 89 ASP A N 1
ATOM 691 C CA . ASP A 1 89 ? -0.563 6.701 12.883 1.00 89.62 89 ASP A CA 1
ATOM 692 C C . ASP A 1 89 ? -1.878 7.486 12.841 1.00 89.62 89 ASP A C 1
ATOM 694 O O . ASP A 1 89 ? -1.922 8.678 13.159 1.00 89.62 89 ASP A O 1
ATOM 698 N N . TYR A 1 90 ? -2.965 6.803 12.505 1.00 93.19 90 TYR A N 1
ATOM 699 C CA . TYR A 1 90 ? -4.294 7.398 12.483 1.00 93.19 90 TYR A CA 1
ATOM 700 C C . TYR A 1 90 ? -5.256 6.537 13.282 1.00 93.19 90 TYR A C 1
ATOM 702 O O . TYR A 1 90 ? -5.316 5.332 13.061 1.00 93.19 90 TYR A O 1
ATOM 710 N N . TYR A 1 91 ? -6.026 7.152 14.179 1.00 94.25 91 TYR A N 1
ATOM 711 C CA . TYR A 1 91 ? -7.027 6.468 14.990 1.00 94.25 91 TYR A CA 1
ATOM 712 C C . TYR A 1 91 ? -8.250 7.336 15.206 1.00 94.25 91 TYR A C 1
ATOM 714 O O . TYR A 1 91 ? -8.139 8.532 15.474 1.00 94.25 91 TYR A O 1
ATOM 722 N N . VAL A 1 92 ? -9.408 6.695 15.186 1.00 94.88 92 VAL A N 1
ATOM 723 C CA . VAL A 1 92 ? -10.704 7.306 15.473 1.00 94.88 92 VAL A CA 1
ATOM 724 C C . VAL A 1 92 ? -11.457 6.458 16.482 1.00 94.88 92 VAL A C 1
ATOM 726 O O . VAL A 1 92 ? -11.175 5.273 16.650 1.00 94.88 92 VAL A O 1
ATOM 729 N N . LYS A 1 93 ? -12.384 7.079 17.210 1.00 93.56 93 LYS A N 1
ATOM 730 C CA . LYS A 1 93 ? -13.204 6.370 18.197 1.00 93.56 93 LYS A CA 1
ATOM 731 C C . LYS A 1 93 ? -14.065 5.322 17.487 1.00 93.56 93 LYS A C 1
ATOM 733 O O . LYS A 1 93 ? -14.651 5.617 16.447 1.00 93.56 93 LYS A O 1
ATOM 738 N N . ALA A 1 94 ? -14.130 4.121 18.054 1.00 93.88 94 ALA A N 1
ATOM 739 C CA . ALA A 1 94 ? -15.071 3.098 17.617 1.00 93.88 94 ALA A CA 1
ATOM 740 C C . ALA A 1 94 ? -16.509 3.500 17.981 1.00 93.88 94 ALA A C 1
ATOM 742 O O . ALA A 1 94 ? -16.729 4.315 18.882 1.00 93.88 94 ALA A O 1
ATOM 743 N N . ASN A 1 95 ? -17.493 2.896 17.315 1.00 93.69 95 ASN A N 1
ATOM 744 C CA . ASN A 1 95 ? -18.854 2.897 17.827 1.00 93.69 95 ASN A CA 1
ATOM 745 C C . ASN A 1 95 ? -18.903 2.013 19.077 1.00 93.69 95 ASN A C 1
ATOM 747 O O . ASN A 1 95 ? -18.277 0.958 19.137 1.00 93.69 95 ASN A O 1
ATOM 751 N N . TYR A 1 96 ? -19.624 2.473 20.089 1.00 93.12 96 TYR A N 1
ATOM 752 C CA . TYR A 1 96 ? -19.695 1.826 21.390 1.00 93.12 96 TYR A CA 1
ATOM 753 C C . TYR A 1 96 ? -20.954 0.999 21.580 1.00 93.12 96 TYR A C 1
ATOM 755 O O . TYR A 1 96 ? -21.009 0.242 22.543 1.00 93.12 96 TYR A O 1
ATOM 763 N N . SER A 1 97 ? -21.960 1.127 20.714 1.00 93.88 97 SER A N 1
ATOM 764 C CA . SER A 1 97 ? -23.154 0.295 20.816 1.00 93.88 97 SER A CA 1
ATOM 765 C C . SER A 1 97 ? -22.851 -1.141 20.398 1.00 93.88 97 SER A C 1
ATOM 767 O O . SER A 1 97 ? -22.094 -1.389 19.462 1.00 93.88 97 SER A O 1
ATOM 769 N N . LYS A 1 98 ? -23.461 -2.106 21.089 1.00 96.19 98 LYS A N 1
ATOM 770 C CA . LYS A 1 98 ? -23.425 -3.515 20.685 1.00 96.19 98 LYS A CA 1
ATOM 771 C C . LYS A 1 98 ? -24.000 -3.681 19.270 1.00 96.19 98 LYS A C 1
ATOM 773 O O . LYS A 1 98 ? -25.018 -3.072 18.951 1.00 96.19 98 LYS A O 1
ATOM 778 N N . GLY A 1 99 ? -23.389 -4.540 18.459 1.00 96.75 99 GLY A N 1
ATOM 779 C CA . GLY A 1 99 ? -23.829 -4.840 17.093 1.00 96.75 99 GLY A CA 1
ATOM 780 C C . GLY A 1 99 ? -22.722 -4.681 16.055 1.00 96.75 99 GLY A C 1
ATOM 781 O O . GLY A 1 99 ? -21.566 -4.431 16.397 1.00 96.75 99 GLY A O 1
ATOM 782 N N . SER A 1 100 ? -23.077 -4.863 14.787 1.00 97.81 100 SER A N 1
ATOM 783 C CA . SER A 1 100 ? -22.153 -4.729 13.659 1.00 97.81 100 SER A CA 1
ATOM 784 C C . SER A 1 100 ? -22.068 -3.285 13.184 1.00 97.81 100 SER A C 1
ATOM 786 O O . SER A 1 100 ? -23.079 -2.591 13.083 1.00 97.81 100 SER A O 1
ATOM 788 N N . HIS A 1 101 ? -20.854 -2.853 12.862 1.00 97.94 101 HIS A N 1
ATOM 789 C CA . HIS A 1 101 ? -20.536 -1.484 12.484 1.00 97.94 101 HIS A CA 1
ATOM 790 C C . HIS A 1 101 ? -19.548 -1.453 11.329 1.00 97.94 101 HIS A C 1
ATOM 792 O O . HIS A 1 101 ? -18.748 -2.369 11.136 1.00 97.94 101 HIS A O 1
ATOM 798 N N . VAL A 1 102 ? -19.577 -0.340 10.602 1.00 97.00 102 VAL A N 1
ATOM 799 C CA . VAL A 1 102 ? -18.632 -0.042 9.529 1.00 97.00 102 VAL A CA 1
ATOM 800 C C . VAL A 1 102 ? -17.920 1.255 9.867 1.00 97.00 102 VAL A C 1
ATOM 802 O O . VAL A 1 102 ? -18.552 2.256 10.203 1.00 97.00 102 VAL A O 1
ATOM 805 N N . LEU A 1 103 ? -16.596 1.235 9.776 1.00 97.06 103 LEU A N 1
ATOM 806 C CA . LEU A 1 103 ? -15.752 2.411 9.900 1.00 97.06 103 LEU A CA 1
ATOM 807 C C . LEU A 1 103 ? -14.932 2.586 8.625 1.00 97.06 103 LEU A C 1
ATOM 809 O O . LEU A 1 103 ? -14.297 1.644 8.156 1.00 97.06 103 LEU A O 1
ATOM 813 N N . THR A 1 104 ? -14.886 3.814 8.115 1.00 96.56 104 THR A N 1
ATOM 814 C CA . THR A 1 104 ? -13.984 4.188 7.025 1.00 96.56 104 THR A CA 1
ATOM 815 C C . THR A 1 104 ? -12.858 5.044 7.579 1.00 96.56 104 THR A C 1
ATOM 817 O O . THR A 1 104 ? -13.080 6.150 8.070 1.00 96.56 104 THR A O 1
ATOM 820 N N . ILE A 1 105 ? -11.636 4.530 7.498 1.00 95.19 105 ILE A N 1
ATOM 821 C CA . ILE A 1 105 ? -10.418 5.275 7.797 1.00 95.19 105 ILE A CA 1
ATOM 822 C C . ILE A 1 105 ? -9.986 6.000 6.512 1.00 95.19 105 ILE A C 1
ATOM 824 O O . ILE A 1 105 ? -9.867 5.344 5.473 1.00 95.19 105 ILE A O 1
ATOM 828 N N . PRO A 1 106 ? -9.739 7.323 6.544 1.00 92.56 106 PRO A N 1
ATOM 829 C CA . PRO A 1 106 ? -9.286 8.072 5.378 1.00 92.56 106 PRO A CA 1
ATOM 830 C C . PRO A 1 106 ? -8.013 7.494 4.761 1.00 92.56 106 PRO A C 1
ATOM 832 O O . PRO A 1 106 ? -7.198 6.866 5.441 1.00 92.56 106 PRO A O 1
ATOM 835 N N . LYS A 1 107 ? -7.831 7.758 3.465 1.00 88.31 107 LYS A N 1
ATOM 836 C CA . LYS A 1 107 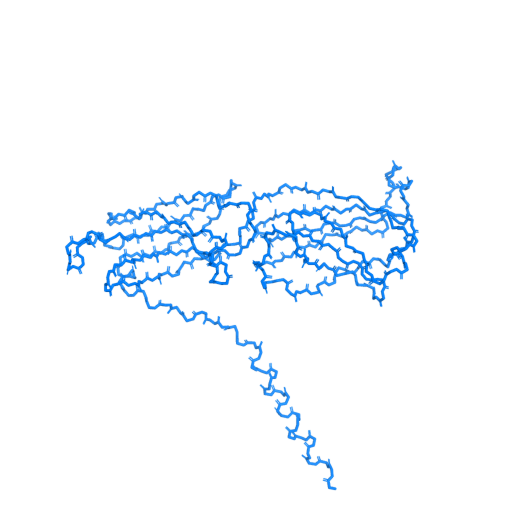? -6.632 7.369 2.724 1.00 88.31 107 LYS A CA 1
ATOM 837 C C . LYS A 1 107 ? -5.369 7.847 3.465 1.00 88.31 107 LYS A C 1
ATOM 839 O O . LYS A 1 107 ? -5.242 9.051 3.706 1.00 88.31 107 LYS A O 1
ATOM 844 N N . PRO A 1 108 ? -4.425 6.948 3.798 1.00 83.19 108 PRO A N 1
ATOM 845 C CA . PRO A 1 108 ? -3.145 7.349 4.370 1.00 83.19 108 PRO A CA 1
ATOM 846 C C . PRO A 1 108 ? -2.367 8.261 3.402 1.00 83.19 108 PRO A C 1
ATOM 848 O O . PRO A 1 108 ? -2.626 8.270 2.199 1.00 83.19 108 PRO A O 1
ATOM 851 N N . GLY A 1 109 ? -1.411 9.038 3.921 1.00 75.62 109 GLY A N 1
ATOM 852 C CA . GLY A 1 109 ? -0.662 10.044 3.149 1.00 75.62 109 GLY A CA 1
ATOM 853 C C . GLY A 1 109 ? 0.149 9.498 1.960 1.00 75.62 109 GLY A C 1
ATOM 854 O O . GLY A 1 109 ? 0.039 8.338 1.574 1.00 75.62 109 GLY A O 1
ATOM 855 N N . ALA A 1 110 ? 1.022 10.327 1.381 1.00 70.25 110 ALA A N 1
ATOM 856 C CA . ALA A 1 110 ? 1.748 10.038 0.133 1.00 70.25 110 ALA A CA 1
ATOM 857 C C . ALA A 1 110 ? 2.813 8.907 0.205 1.00 70.25 110 ALA A C 1
ATOM 859 O O . ALA A 1 110 ? 3.680 8.807 -0.662 1.00 70.25 110 ALA A O 1
ATOM 860 N N . TYR A 1 111 ? 2.770 8.070 1.237 1.00 72.19 111 TYR A N 1
ATOM 861 C CA . TYR A 1 111 ? 3.763 7.045 1.538 1.00 72.19 111 TYR A CA 1
ATOM 862 C C . TYR A 1 111 ? 3.374 5.691 0.951 1.00 72.19 111 TYR A C 1
ATOM 864 O O . TYR A 1 111 ? 2.206 5.437 0.672 1.00 72.19 111 TYR A O 1
ATOM 872 N N . VAL A 1 112 ? 4.358 4.815 0.783 1.00 72.62 112 VAL A N 1
ATOM 873 C CA . VAL A 1 112 ? 4.154 3.424 0.375 1.00 72.62 112 VAL A CA 1
ATOM 874 C C . VAL A 1 112 ? 4.616 2.538 1.517 1.00 72.62 112 VAL A C 1
ATOM 876 O O . VAL A 1 112 ? 5.692 2.756 2.068 1.00 72.62 112 VAL A O 1
ATOM 879 N N . GLY A 1 113 ? 3.811 1.547 1.880 1.00 70.81 113 GLY A N 1
ATOM 880 C CA . GLY A 1 113 ? 4.236 0.537 2.833 1.00 70.81 113 GLY A CA 1
ATOM 881 C C . GLY A 1 113 ? 3.092 -0.221 3.490 1.00 70.81 113 GLY A C 1
ATOM 882 O O . GLY A 1 113 ? 1.920 0.094 3.304 1.00 70.81 113 GLY A O 1
ATOM 883 N N . THR A 1 114 ? 3.440 -1.225 4.287 1.00 78.56 114 THR A N 1
ATOM 884 C CA . THR A 1 114 ? 2.475 -2.082 4.966 1.00 78.56 114 THR A CA 1
ATOM 885 C C . THR A 1 114 ? 2.120 -1.450 6.297 1.00 78.56 114 THR A C 1
ATOM 887 O O . THR A 1 114 ? 2.969 -1.328 7.179 1.00 78.56 114 THR A O 1
ATOM 890 N N . LEU A 1 115 ? 0.862 -1.056 6.438 1.00 83.69 115 LEU A N 1
ATOM 891 C CA . LEU A 1 115 ? 0.290 -0.592 7.693 1.00 83.69 115 LEU A CA 1
ATOM 892 C C . LEU A 1 115 ? -0.477 -1.727 8.368 1.00 83.69 115 LEU A C 1
ATOM 894 O O . LEU A 1 115 ? -0.968 -2.648 7.714 1.00 83.69 115 LEU A O 1
ATOM 898 N N . SER A 1 116 ? -0.572 -1.669 9.690 1.00 89.81 116 SER A N 1
ATOM 899 C CA . SER A 1 116 ? -1.349 -2.613 10.485 1.00 89.81 116 SER A CA 1
ATOM 900 C C . SER A 1 116 ? -2.633 -1.938 10.933 1.00 89.81 116 SER A C 1
ATOM 902 O O . SER A 1 116 ? -2.579 -0.974 11.695 1.00 89.81 116 SER A O 1
ATOM 904 N N . VAL A 1 117 ? -3.784 -2.429 10.473 1.00 93.81 117 VAL A N 1
ATOM 905 C CA . VAL A 1 117 ? -5.071 -2.004 11.028 1.00 93.81 117 VAL A CA 1
ATOM 906 C C . VAL A 1 117 ? -5.207 -2.623 12.411 1.00 93.81 117 VAL A C 1
ATOM 908 O O . VAL A 1 117 ? -4.988 -3.823 12.576 1.00 93.81 117 VAL A O 1
ATOM 911 N N . GLN A 1 118 ? -5.530 -1.809 13.410 1.00 95.25 118 GLN A N 1
ATOM 912 C CA . GLN A 1 118 ? -5.596 -2.258 14.796 1.00 95.25 118 GLN A CA 1
ATOM 913 C C . GLN A 1 118 ? -6.621 -1.476 15.610 1.00 95.25 118 GLN A C 1
ATOM 915 O O . GLN A 1 118 ? -6.914 -0.310 15.329 1.00 95.25 118 GLN A O 1
ATOM 920 N N . ALA A 1 119 ? -7.151 -2.137 16.635 1.00 94.81 119 ALA A N 1
ATOM 921 C CA . ALA A 1 119 ? -7.913 -1.495 17.691 1.00 94.81 119 ALA A CA 1
ATOM 922 C C . ALA A 1 119 ? -6.982 -1.252 18.876 1.00 94.81 119 ALA A C 1
ATOM 924 O O . ALA A 1 119 ? -6.140 -2.094 19.186 1.00 94.81 119 ALA A O 1
ATOM 925 N N . LYS A 1 120 ? -7.115 -0.103 19.531 1.00 92.25 120 LYS A N 1
ATOM 926 C CA . LYS A 1 120 ? -6.310 0.246 20.695 1.00 92.25 120 LYS A CA 1
ATOM 927 C C . LYS A 1 120 ? -7.154 0.845 21.803 1.00 92.25 120 LYS A C 1
ATOM 929 O O . LYS A 1 120 ? -8.117 1.573 21.553 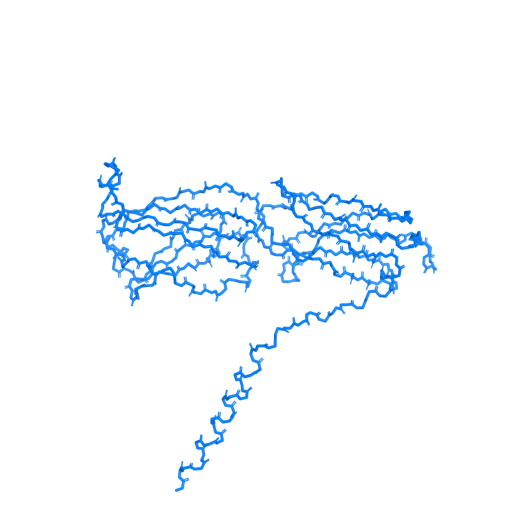1.00 92.25 120 LYS A O 1
ATOM 934 N N . VAL A 1 121 ? -6.706 0.584 23.018 1.00 89.38 121 VAL A N 1
ATOM 935 C CA . VAL A 1 121 ? -7.160 1.225 24.244 1.00 89.38 121 VAL A CA 1
ATOM 936 C C . VAL A 1 121 ? -5.908 1.727 24.941 1.00 89.38 121 VAL A C 1
ATOM 938 O O . VAL A 1 121 ? -4.990 0.951 25.187 1.00 89.38 121 VAL A O 1
ATOM 941 N N . ASN A 1 122 ? -5.850 3.029 25.213 1.00 82.56 122 ASN A N 1
ATOM 942 C CA . ASN A 1 122 ? -4.759 3.624 25.973 1.00 82.56 122 ASN A CA 1
ATOM 943 C C . ASN A 1 122 ? -5.342 4.469 27.106 1.00 82.56 122 ASN A C 1
ATOM 945 O O . ASN A 1 122 ? -5.976 5.498 26.871 1.00 82.56 122 ASN A O 1
ATOM 949 N N . ALA A 1 123 ? -5.143 3.989 28.325 1.00 71.69 123 ALA A N 1
ATOM 950 C CA . ALA A 1 123 ? -5.480 4.642 29.574 1.00 71.69 123 ALA A CA 1
ATOM 951 C C . ALA A 1 123 ? -4.472 4.224 30.641 1.00 71.69 123 ALA A C 1
ATOM 953 O O . ALA A 1 123 ? -3.937 3.128 30.555 1.00 71.69 123 ALA A O 1
ATOM 954 N N . ASN A 1 124 ? -4.255 5.053 31.667 1.00 66.38 124 ASN A N 1
ATOM 955 C CA . ASN A 1 124 ? -3.232 4.885 32.716 1.00 66.38 124 ASN A CA 1
ATOM 956 C C . ASN A 1 124 ? -2.814 3.437 33.053 1.00 66.38 124 ASN A C 1
ATOM 958 O O . ASN A 1 124 ? -1.622 3.164 33.141 1.00 66.38 124 ASN A O 1
ATOM 962 N N . ARG A 1 125 ? -3.773 2.522 33.261 1.00 68.88 125 ARG A N 1
ATOM 963 C CA . ARG A 1 125 ? -3.523 1.112 33.626 1.00 68.88 125 ARG A CA 1
ATOM 964 C C . ARG A 1 125 ? -3.766 0.096 32.501 1.00 68.88 125 ARG A C 1
ATOM 966 O O . ARG A 1 125 ? -3.440 -1.071 32.671 1.00 68.88 125 ARG A O 1
ATOM 973 N N . TYR A 1 126 ? -4.321 0.529 31.373 1.00 71.69 126 TYR A N 1
ATOM 974 C CA . TYR A 1 126 ? -4.710 -0.310 30.243 1.00 71.69 126 TYR A CA 1
ATOM 975 C C . TYR A 1 126 ? -4.082 0.225 28.956 1.00 71.69 126 TYR A C 1
ATOM 977 O O . TYR A 1 126 ? -4.515 1.240 28.410 1.00 71.69 126 TYR A O 1
ATOM 985 N N . ASN A 1 127 ? -3.063 -0.471 28.462 1.00 83.19 127 ASN A N 1
ATOM 986 C CA . ASN A 1 127 ? -2.477 -0.217 27.153 1.00 83.19 127 ASN A CA 1
ATOM 987 C C . ASN A 1 127 ? -2.548 -1.508 26.344 1.00 83.19 127 ASN A C 1
ATOM 989 O O . ASN A 1 127 ? -1.648 -2.343 26.412 1.00 83.19 127 ASN A O 1
ATOM 993 N N . GLU A 1 128 ? -3.654 -1.679 25.628 1.00 88.19 128 GLU A N 1
ATOM 994 C CA . GLU A 1 128 ? -3.910 -2.865 24.820 1.00 88.19 128 GLU A CA 1
ATOM 995 C C . GLU A 1 128 ? -4.032 -2.498 23.348 1.00 88.19 128 GLU A C 1
ATOM 997 O O . GLU A 1 128 ? -4.601 -1.466 22.974 1.00 88.19 128 GLU A O 1
ATOM 1002 N N . VAL A 1 129 ? -3.510 -3.382 22.502 1.00 90.56 129 VAL A N 1
ATOM 1003 C CA . VAL A 1 129 ? -3.599 -3.278 21.050 1.00 90.56 129 VAL A CA 1
ATOM 1004 C C . VAL A 1 129 ? -4.028 -4.630 20.509 1.00 90.56 129 VAL A C 1
ATOM 1006 O O . VAL A 1 129 ? -3.315 -5.615 20.665 1.00 90.56 129 VAL A O 1
ATOM 1009 N N . LYS A 1 130 ? -5.171 -4.658 19.829 1.00 92.25 130 LYS A N 1
ATOM 1010 C CA . LYS A 1 130 ? -5.646 -5.815 19.076 1.00 92.25 130 LYS A CA 1
ATOM 1011 C C . LYS A 1 130 ? -5.284 -5.646 17.608 1.00 92.25 130 LYS A C 1
ATOM 1013 O O . LYS A 1 130 ? -5.760 -4.714 16.951 1.00 92.25 130 LYS A O 1
ATOM 1018 N N . GLY A 1 131 ? -4.470 -6.560 17.093 1.00 90.75 131 GLY A N 1
ATOM 1019 C CA . GLY A 1 131 ? -4.147 -6.627 15.672 1.00 90.75 131 GLY A CA 1
ATOM 1020 C C . GLY A 1 131 ? -5.362 -7.028 14.835 1.00 90.75 131 GLY A C 1
ATOM 1021 O O . GLY A 1 131 ? -6.103 -7.941 15.189 1.00 90.75 131 GLY A O 1
ATOM 1022 N N . GLY A 1 132 ? -5.575 -6.324 13.728 1.00 89.00 132 GLY A N 1
ATOM 1023 C CA . GLY A 1 132 ? -6.478 -6.729 12.660 1.00 89.00 132 GLY A CA 1
ATOM 1024 C C . GLY A 1 132 ? -5.681 -7.287 11.483 1.00 89.00 132 GLY A C 1
ATOM 1025 O O . GLY A 1 132 ? -4.879 -8.206 11.627 1.00 89.00 132 GLY A O 1
ATOM 1026 N N . LYS A 1 133 ? -5.888 -6.702 10.302 1.00 89.00 133 LYS A N 1
ATOM 1027 C CA . LYS A 1 133 ? -5.216 -7.087 9.058 1.00 89.00 133 LYS A CA 1
ATOM 1028 C C . LYS A 1 133 ? -4.140 -6.070 8.684 1.00 89.00 133 LYS A C 1
ATOM 1030 O O . LYS A 1 133 ? -4.324 -4.864 8.847 1.00 89.00 133 LYS A O 1
ATOM 1035 N N . SER A 1 134 ? -3.037 -6.550 8.120 1.00 86.19 134 SER A N 1
ATOM 1036 C CA . SER A 1 134 ? -2.065 -5.686 7.454 1.00 86.19 134 SER A CA 1
ATOM 1037 C C . SER A 1 134 ? -2.524 -5.336 6.036 1.00 86.19 134 SER A C 1
ATOM 1039 O O . SER A 1 134 ? -2.951 -6.209 5.282 1.00 86.19 134 SER A O 1
ATOM 1041 N N . ILE A 1 135 ? -2.444 -4.058 5.671 1.00 82.62 135 ILE A N 1
ATOM 1042 C CA . ILE A 1 135 ? -2.767 -3.562 4.329 1.00 82.62 135 ILE A CA 1
ATOM 1043 C C . ILE A 1 135 ? -1.507 -2.951 3.738 1.00 82.62 135 ILE A C 1
ATOM 1045 O O . ILE A 1 135 ? -0.864 -2.111 4.367 1.00 82.62 135 ILE A O 1
ATOM 1049 N N . PHE A 1 136 ? -1.189 -3.332 2.505 1.00 78.88 136 PHE A N 1
ATOM 1050 C CA . PHE A 1 136 ? -0.205 -2.613 1.717 1.00 78.88 136 PHE A CA 1
ATOM 1051 C C . PHE A 1 136 ? -0.820 -1.311 1.187 1.00 78.88 136 PHE A C 1
ATOM 1053 O O . PHE A 1 136 ? -1.753 -1.320 0.382 1.00 78.88 136 PHE A O 1
ATOM 1060 N N . HIS A 1 137 ? -0.322 -0.180 1.678 1.00 79.31 137 HIS A N 1
ATOM 1061 C CA . HIS A 1 137 ? -0.726 1.150 1.249 1.00 79.31 137 HIS A CA 1
ATOM 1062 C C . HIS A 1 137 ? 0.200 1.673 0.158 1.00 79.31 137 HIS A C 1
ATOM 1064 O O . HIS A 1 137 ? 1.419 1.515 0.211 1.00 79.31 137 HIS A O 1
ATOM 1070 N N . TYR A 1 138 ? -0.401 2.361 -0.804 1.00 75.94 138 TYR A N 1
ATOM 1071 C CA . TYR A 1 138 ? 0.293 3.129 -1.821 1.00 75.94 138 TYR A CA 1
ATOM 1072 C C . TYR A 1 138 ? -0.537 4.368 -2.177 1.00 75.94 138 TYR A C 1
ATOM 1074 O O . TYR A 1 138 ? -1.776 4.323 -2.146 1.00 75.94 138 TYR A O 1
ATOM 1082 N N . PRO A 1 139 ? 0.120 5.486 -2.520 1.00 68.75 139 PRO A N 1
ATOM 1083 C CA . PRO A 1 139 ? -0.546 6.771 -2.646 1.00 68.75 139 PRO A CA 1
ATOM 1084 C C . PRO A 1 139 ? -1.353 6.885 -3.936 1.00 68.75 139 PRO A C 1
ATOM 1086 O O . PRO A 1 139 ? -2.329 7.630 -3.973 1.00 68.75 139 PRO A O 1
ATOM 1089 N N . ASP A 1 140 ? -0.983 6.154 -4.987 1.00 71.56 140 ASP A N 1
ATOM 1090 C CA . ASP A 1 140 ? -1.631 6.240 -6.291 1.00 71.56 140 ASP A CA 1
ATOM 1091 C C . ASP A 1 140 ? -1.428 4.959 -7.121 1.00 71.56 140 ASP A C 1
ATOM 1093 O O . ASP A 1 140 ? -0.389 4.307 -7.023 1.00 71.56 140 ASP A O 1
ATOM 1097 N N . SER A 1 141 ? -2.432 4.608 -7.927 1.00 74.19 141 SER A N 1
ATOM 1098 C CA . SER A 1 141 ? -2.407 3.507 -8.901 1.00 74.19 141 SER A CA 1
ATOM 1099 C C . SER A 1 141 ? -2.034 3.961 -10.319 1.00 74.19 141 SER A C 1
ATOM 1101 O O . SER A 1 141 ? -1.927 3.127 -11.220 1.00 74.19 141 SER A O 1
ATOM 1103 N N . THR A 1 142 ? -1.819 5.263 -10.537 1.00 78.44 142 THR A N 1
ATOM 1104 C CA . THR A 1 142 ? -1.470 5.813 -11.851 1.00 78.44 142 THR A CA 1
ATOM 1105 C C . THR A 1 142 ? -0.228 5.152 -12.436 1.00 78.44 142 THR A C 1
ATOM 1107 O O . THR A 1 142 ? 0.829 5.068 -11.802 1.00 78.44 142 THR A O 1
ATOM 1110 N N . LYS A 1 143 ? -0.354 4.735 -13.699 1.00 82.81 143 LYS A N 1
ATOM 1111 C CA . LYS A 1 143 ? 0.761 4.254 -14.512 1.00 82.81 143 LYS A CA 1
ATOM 1112 C C . LYS A 1 143 ? 1.705 5.398 -14.830 1.00 82.81 143 LYS A C 1
ATOM 1114 O O . LYS A 1 143 ? 1.297 6.406 -15.400 1.00 82.81 143 LYS A O 1
ATOM 1119 N N . ARG A 1 144 ? 2.978 5.215 -14.504 1.00 76.75 144 ARG A N 1
ATOM 1120 C CA . ARG A 1 144 ? 4.043 6.151 -14.849 1.00 76.75 144 ARG A CA 1
ATOM 1121 C C . ARG A 1 144 ? 4.988 5.496 -15.824 1.00 76.75 144 ARG A C 1
ATOM 1123 O O . ARG A 1 144 ? 5.508 4.424 -15.531 1.00 76.75 144 ARG A O 1
ATOM 1130 N N . THR A 1 145 ? 5.185 6.147 -16.962 1.00 82.06 145 THR A N 1
ATOM 1131 C CA . THR A 1 145 ? 6.117 5.693 -17.989 1.00 82.06 145 THR A CA 1
ATOM 1132 C C . THR A 1 145 ? 7.328 6.607 -18.009 1.00 82.06 145 THR A C 1
ATOM 1134 O O . THR A 1 145 ? 7.184 7.822 -18.144 1.00 82.06 145 THR A O 1
ATOM 1137 N N . SER A 1 146 ? 8.510 6.021 -17.882 1.00 77.44 146 SER A N 1
ATOM 1138 C CA . SER A 1 146 ? 9.784 6.683 -18.119 1.00 77.44 146 SER A CA 1
ATOM 1139 C C . SER A 1 146 ? 10.450 6.106 -19.360 1.00 77.44 146 SER A C 1
ATOM 1141 O O . SER A 1 146 ? 10.215 4.959 -19.746 1.00 77.44 146 SER A O 1
ATOM 1143 N N . TYR A 1 147 ? 11.269 6.938 -19.994 1.00 83.06 147 TYR A N 1
ATOM 1144 C CA . TYR A 1 147 ? 11.996 6.585 -21.200 1.00 83.06 147 TYR A CA 1
ATOM 1145 C C . TYR A 1 147 ? 13.478 6.835 -20.990 1.00 83.06 147 TYR A C 1
ATOM 1147 O O . TYR A 1 147 ? 13.852 7.845 -20.388 1.00 83.06 147 TYR A O 1
ATOM 1155 N N . TYR A 1 148 ? 14.313 5.937 -21.494 1.00 78.69 148 TYR A N 1
ATOM 1156 C CA . TYR A 1 148 ? 15.753 6.049 -21.330 1.00 78.69 148 TYR A CA 1
ATOM 1157 C C . TYR A 1 148 ? 16.504 5.459 -22.520 1.00 78.69 148 TYR A C 1
ATOM 1159 O O . TYR A 1 148 ? 16.174 4.376 -22.993 1.00 78.69 148 TYR A O 1
ATOM 1167 N N . GLU A 1 149 ? 17.524 6.167 -22.993 1.00 84.19 149 GLU A N 1
ATOM 1168 C CA . GLU A 1 149 ? 18.431 5.686 -24.032 1.00 84.19 149 GLU A CA 1
ATOM 1169 C C . GLU A 1 149 ? 19.773 5.346 -23.389 1.00 84.19 149 GLU A C 1
ATOM 1171 O O . GLU A 1 149 ? 20.363 6.184 -22.710 1.00 84.19 149 GLU A O 1
ATOM 1176 N N . ILE A 1 150 ? 20.246 4.116 -23.589 1.00 77.38 150 ILE A N 1
ATOM 1177 C CA . ILE A 1 150 ? 21.499 3.646 -22.992 1.00 77.38 150 ILE A CA 1
ATOM 1178 C C . ILE A 1 150 ? 22.670 4.390 -23.635 1.00 77.38 150 ILE A C 1
ATOM 1180 O O . ILE A 1 150 ? 22.932 4.227 -24.832 1.00 77.38 150 ILE A O 1
ATOM 1184 N N . SER A 1 151 ? 23.415 5.174 -22.853 1.00 73.31 151 SER A N 1
ATOM 1185 C CA . SER A 1 151 ? 24.629 5.819 -23.350 1.00 73.31 151 SER A CA 1
ATOM 1186 C C . SER A 1 151 ? 25.812 4.841 -23.392 1.00 73.31 151 SER A C 1
ATOM 1188 O O . SER A 1 151 ? 25.761 3.720 -22.884 1.00 73.31 151 SER A O 1
ATOM 1190 N N . GLY A 1 152 ? 26.923 5.264 -24.005 1.00 62.94 152 GLY A N 1
ATOM 1191 C CA . GLY A 1 152 ? 28.155 4.468 -23.995 1.00 62.94 152 GLY A CA 1
ATOM 1192 C C . GLY A 1 152 ? 28.746 4.290 -22.593 1.00 62.94 152 GLY A C 1
ATOM 1193 O O . GLY A 1 152 ? 29.354 3.258 -22.328 1.00 62.94 152 GLY A O 1
ATOM 1194 N N . PHE A 1 153 ? 28.529 5.262 -21.701 1.00 59.88 153 PHE A N 1
ATOM 1195 C CA . PHE A 1 153 ? 28.936 5.170 -20.302 1.00 59.88 153 PHE A CA 1
ATOM 1196 C C . PHE A 1 153 ? 28.082 4.144 -19.556 1.00 59.88 153 PHE A C 1
ATOM 1198 O O . PHE A 1 153 ? 28.636 3.323 -18.845 1.00 59.88 153 PHE A O 1
ATOM 1205 N N . ASP A 1 154 ? 26.769 4.105 -19.790 1.00 59.47 154 ASP A N 1
ATOM 1206 C CA . ASP A 1 154 ? 25.857 3.168 -19.112 1.00 59.47 154 ASP A CA 1
ATOM 1207 C C . ASP A 1 154 ? 26.024 1.725 -19.598 1.00 59.47 154 ASP A C 1
ATOM 1209 O O . ASP A 1 154 ? 25.863 0.784 -18.829 1.00 59.47 154 ASP A O 1
ATOM 1213 N N . ALA A 1 155 ? 26.378 1.540 -20.874 1.00 58.34 155 ALA A N 1
ATOM 1214 C CA . ALA A 1 155 ? 26.727 0.227 -21.412 1.00 58.34 155 ALA A CA 1
ATOM 1215 C C . ALA A 1 155 ? 28.040 -0.320 -20.816 1.00 58.34 155 ALA A C 1
ATOM 1217 O O . ALA A 1 155 ? 28.219 -1.534 -20.739 1.00 58.34 155 ALA A O 1
ATOM 1218 N N . GLY A 1 156 ? 28.957 0.571 -20.415 1.00 50.00 156 GLY A N 1
ATOM 1219 C CA . GLY A 1 156 ? 30.231 0.219 -19.780 1.00 50.00 156 GLY A CA 1
ATOM 1220 C C . GLY A 1 156 ? 30.192 0.212 -18.248 1.00 50.00 156 GLY A C 1
ATOM 1221 O O . GLY A 1 156 ? 30.970 -0.502 -17.619 1.00 50.00 156 GLY A O 1
ATOM 1222 N N . ALA A 1 157 ? 29.295 0.986 -17.638 1.00 50.84 157 ALA A N 1
ATOM 1223 C CA . ALA A 1 157 ? 29.118 1.073 -16.200 1.00 50.84 157 ALA A CA 1
ATOM 1224 C C . ALA A 1 157 ? 28.319 -0.133 -15.704 1.00 50.84 157 ALA A C 1
ATOM 1226 O O . ALA A 1 157 ? 27.233 -0.443 -16.184 1.00 50.84 157 ALA A O 1
ATOM 1227 N N . SER A 1 158 ? 28.845 -0.806 -14.683 1.00 49.56 158 SER A N 1
ATOM 1228 C CA . SER A 1 158 ? 28.249 -2.012 -14.103 1.00 49.56 158 SER A CA 1
ATOM 1229 C C . SER A 1 158 ? 26.894 -1.792 -13.400 1.00 49.56 158 SER A C 1
ATOM 1231 O O . SER A 1 158 ? 26.380 -2.745 -12.807 1.00 49.56 158 SER A O 1
ATOM 1233 N N . PHE A 1 159 ? 26.329 -0.578 -13.443 1.00 49.69 159 PHE A N 1
ATOM 1234 C CA . PHE A 1 159 ? 24.976 -0.226 -13.011 1.00 49.69 159 PHE A CA 1
ATOM 1235 C C . PHE A 1 159 ? 24.544 1.158 -13.551 1.00 49.69 159 PHE A C 1
ATOM 1237 O O . PHE A 1 159 ? 25.363 2.073 -13.595 1.00 49.69 159 PHE A O 1
ATOM 1244 N N . PHE A 1 160 ? 23.258 1.359 -13.868 1.00 54.75 160 PHE A N 1
ATOM 1245 C CA . PHE A 1 160 ? 22.655 2.703 -13.964 1.00 54.75 160 PHE A CA 1
ATOM 1246 C C . PHE A 1 160 ? 21.298 2.748 -13.253 1.00 54.75 160 PHE A C 1
ATOM 1248 O O . PHE A 1 160 ? 20.559 1.760 -13.283 1.00 54.75 160 PHE A O 1
ATOM 1255 N N . ILE A 1 161 ? 20.997 3.879 -12.595 1.00 54.19 161 ILE A N 1
ATOM 1256 C CA . ILE A 1 161 ? 19.808 4.069 -11.752 1.00 54.19 161 ILE A CA 1
ATOM 1257 C C . ILE A 1 161 ? 18.846 5.083 -12.380 1.00 54.19 161 ILE A C 1
ATOM 1259 O O . ILE A 1 161 ? 19.235 6.229 -12.592 1.00 54.19 161 ILE A O 1
ATOM 1263 N N . TYR A 1 162 ? 17.578 4.722 -12.605 1.00 55.84 162 TYR A N 1
ATOM 1264 C CA . TYR A 1 162 ? 16.534 5.705 -12.945 1.00 55.84 162 TYR A CA 1
ATOM 1265 C C . TYR A 1 162 ? 15.203 5.436 -12.237 1.00 55.84 162 TYR A C 1
ATOM 1267 O O . TYR A 1 162 ? 14.879 4.307 -11.866 1.00 55.84 162 TYR A O 1
ATOM 1275 N N . SER A 1 163 ? 14.441 6.510 -12.017 1.00 52.34 163 SER A N 1
ATOM 1276 C CA . SER A 1 163 ? 13.144 6.493 -11.333 1.00 52.34 163 SER A CA 1
ATOM 1277 C C . SER A 1 163 ? 12.027 6.122 -12.311 1.00 52.34 163 SER A C 1
ATOM 1279 O O . SER A 1 163 ? 11.946 6.711 -13.391 1.00 52.34 163 SER A O 1
ATOM 1281 N N . ALA A 1 164 ? 11.157 5.168 -11.959 1.00 51.81 164 ALA A N 1
ATOM 1282 C CA . ALA A 1 164 ? 9.957 4.883 -12.766 1.00 51.81 164 ALA A CA 1
ATOM 1283 C C . ALA A 1 164 ? 8.631 5.116 -12.029 1.00 51.81 164 ALA A C 1
ATOM 1285 O O . ALA A 1 164 ? 7.622 5.379 -12.678 1.00 51.81 164 ALA A O 1
ATOM 1286 N N . ALA A 1 165 ? 8.623 5.085 -10.696 1.00 54.62 165 ALA A N 1
ATOM 1287 C CA . ALA A 1 165 ? 7.474 5.415 -9.848 1.00 54.62 165 ALA A CA 1
ATOM 1288 C C . ALA A 1 165 ? 7.950 6.191 -8.612 1.00 54.62 165 ALA A C 1
ATOM 1290 O O . ALA A 1 165 ? 9.153 6.180 -8.341 1.00 54.62 165 ALA A O 1
ATOM 1291 N N . PRO A 1 166 ? 7.047 6.848 -7.844 1.00 49.59 166 PRO A N 1
ATOM 1292 C CA . PRO A 1 166 ? 7.381 7.392 -6.535 1.00 49.59 166 PRO A CA 1
ATOM 1293 C C . PRO A 1 166 ? 8.138 6.350 -5.715 1.00 49.59 166 PRO A C 1
ATOM 1295 O O . PRO A 1 166 ? 7.566 5.364 -5.260 1.00 49.59 166 PRO A O 1
ATOM 1298 N N . ALA A 1 167 ? 9.444 6.594 -5.614 1.00 48.47 167 ALA A N 1
ATOM 1299 C CA . ALA A 1 167 ? 10.435 5.827 -4.883 1.00 48.47 167 ALA A CA 1
ATOM 1300 C C . ALA A 1 167 ? 10.579 4.331 -5.222 1.00 48.47 167 ALA A C 1
ATOM 1302 O O . ALA A 1 167 ? 11.036 3.514 -4.426 1.00 48.47 167 ALA A O 1
ATOM 1303 N N . VAL A 1 168 ? 10.364 4.020 -6.499 1.00 52.53 168 VAL A N 1
ATOM 1304 C CA . VAL A 1 168 ? 10.959 2.845 -7.138 1.00 52.53 168 VAL A CA 1
ATOM 1305 C C . VAL A 1 168 ? 12.045 3.321 -8.089 1.00 52.53 168 VAL A C 1
ATOM 1307 O O . VAL A 1 168 ? 11.774 4.062 -9.040 1.00 52.53 168 VAL A O 1
ATOM 1310 N N . TYR A 1 169 ? 13.261 2.845 -7.842 1.00 52.50 169 TYR A N 1
ATOM 1311 C CA . TYR A 1 169 ? 14.387 3.004 -8.745 1.00 52.50 169 TYR A CA 1
ATOM 1312 C C . TYR A 1 169 ? 14.770 1.645 -9.328 1.00 52.50 169 TYR A C 1
ATOM 1314 O O . TYR A 1 169 ? 14.559 0.595 -8.719 1.00 52.50 169 TYR A O 1
ATOM 1322 N N . PHE A 1 170 ? 15.302 1.676 -10.539 1.00 54.25 170 PHE A N 1
ATOM 1323 C CA . PHE A 1 170 ? 15.791 0.497 -11.240 1.00 54.25 170 PHE A CA 1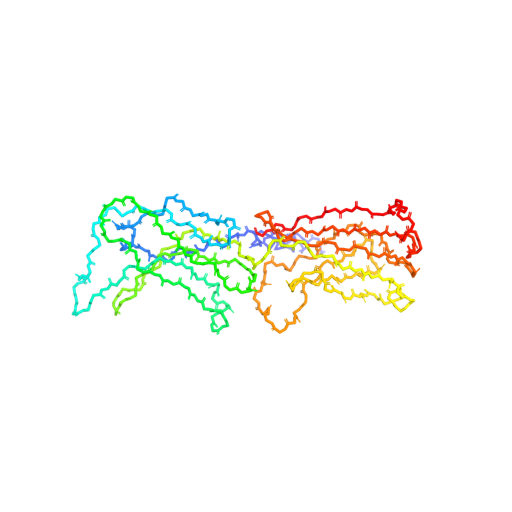
ATOM 1324 C C . PHE A 1 170 ? 17.291 0.565 -11.346 1.00 54.25 170 PHE A C 1
ATOM 1326 O O . PHE A 1 170 ? 17.776 1.610 -11.745 1.00 54.25 170 PHE A O 1
ATOM 1333 N N . GLU A 1 171 ? 17.999 -0.526 -11.056 1.00 55.94 171 GLU A N 1
ATOM 1334 C CA . GLU A 1 171 ? 19.451 -0.604 -11.195 1.00 55.94 171 GLU A CA 1
ATOM 1335 C C . GLU A 1 171 ? 19.838 -1.721 -12.174 1.00 55.94 171 GLU A C 1
ATOM 1337 O O . GLU A 1 171 ? 19.787 -2.920 -11.891 1.00 55.94 171 GLU A O 1
ATOM 1342 N N . PHE A 1 172 ? 20.251 -1.346 -13.375 1.00 55.75 172 PHE A N 1
ATOM 1343 C CA . PHE A 1 172 ? 20.585 -2.332 -14.401 1.00 55.75 172 PHE A CA 1
ATOM 1344 C C . PHE A 1 172 ? 22.066 -2.674 -14.371 1.00 55.75 172 PHE A C 1
ATOM 1346 O O . PHE A 1 172 ? 22.867 -1.844 -14.778 1.00 55.75 172 PHE A O 1
ATOM 1353 N N . SER A 1 173 ? 22.431 -3.893 -13.957 1.00 53.53 173 SER A N 1
ATOM 1354 C CA . SER A 1 173 ? 23.819 -4.362 -14.019 1.00 53.53 173 SER A CA 1
ATOM 1355 C C . SER A 1 173 ? 24.088 -5.194 -15.286 1.00 53.53 173 SER A C 1
ATOM 1357 O O . SER A 1 173 ? 23.440 -6.225 -15.462 1.00 53.53 173 SER A O 1
ATOM 1359 N N . PRO A 1 174 ? 25.039 -4.802 -16.159 1.00 44.25 174 PRO A N 1
ATOM 1360 C CA . PRO A 1 174 ? 25.402 -5.535 -17.373 1.00 44.25 174 PRO A CA 1
ATOM 1361 C C . PRO A 1 174 ? 26.257 -6.793 -17.133 1.00 44.25 174 PRO A C 1
ATOM 1363 O O . PRO A 1 174 ? 26.346 -7.634 -18.024 1.00 44.25 174 PRO A O 1
ATOM 1366 N N . LEU A 1 175 ? 26.861 -6.970 -15.947 1.00 44.78 175 LEU A N 1
ATOM 1367 C CA . LEU A 1 175 ? 27.737 -8.120 -15.640 1.00 44.78 175 LEU A CA 1
ATOM 1368 C C . LEU A 1 175 ? 26.981 -9.423 -15.315 1.00 44.78 175 LEU A C 1
ATOM 1370 O O . LEU A 1 175 ? 27.591 -10.472 -15.119 1.00 44.78 175 LEU A O 1
ATOM 1374 N N . GLY A 1 176 ? 25.650 -9.387 -15.299 1.00 44.00 176 GLY A N 1
ATOM 1375 C CA . GLY A 1 176 ? 24.796 -10.570 -15.290 1.00 44.00 176 GLY A CA 1
ATOM 1376 C C . GLY A 1 176 ? 23.692 -10.408 -16.327 1.00 44.00 176 GLY A C 1
ATOM 1377 O O . GLY A 1 176 ? 23.295 -9.291 -16.638 1.00 44.00 176 GLY A O 1
ATOM 1378 N N . LYS A 1 177 ? 23.133 -11.512 -16.831 1.00 39.56 177 LYS A N 1
ATOM 1379 C CA . LYS A 1 177 ? 21.910 -11.545 -17.669 1.00 39.56 177 LYS A CA 1
ATOM 1380 C C . LYS A 1 177 ? 20.645 -11.092 -16.900 1.00 39.56 177 LYS A C 1
ATOM 1382 O O . LYS A 1 177 ? 19.548 -11.597 -17.116 1.00 39.56 177 LYS A O 1
ATOM 1387 N N . TRP A 1 178 ? 20.826 -10.222 -15.913 1.00 43.72 178 TRP A N 1
ATOM 1388 C CA . TRP A 1 178 ? 19.968 -10.044 -14.761 1.00 43.72 178 TRP A CA 1
ATOM 1389 C C . TRP A 1 178 ? 20.007 -8.568 -14.344 1.00 43.72 178 TRP A C 1
ATOM 1391 O O . TRP A 1 178 ? 20.865 -8.157 -13.563 1.00 43.72 178 TRP A O 1
ATOM 1401 N N . GLY A 1 179 ? 19.078 -7.749 -14.837 1.00 46.66 179 GLY A N 1
ATOM 1402 C CA . GLY A 1 179 ? 18.883 -6.419 -14.249 1.00 46.66 179 GLY A CA 1
ATOM 1403 C C . GLY A 1 179 ? 18.233 -6.559 -12.870 1.00 46.66 179 GLY A C 1
ATOM 1404 O O . GLY A 1 179 ? 17.403 -7.451 -12.655 1.00 46.66 179 GLY A O 1
ATOM 1405 N N . LYS A 1 180 ? 18.645 -5.715 -11.921 1.00 48.34 180 LYS A N 1
ATOM 1406 C CA . LYS A 1 180 ? 18.154 -5.733 -10.542 1.00 48.34 180 LYS A CA 1
ATOM 1407 C C . LYS A 1 180 ? 17.220 -4.542 -10.343 1.00 48.34 180 LYS A C 1
ATOM 1409 O O . LYS A 1 180 ? 17.566 -3.395 -10.584 1.00 48.34 180 LYS A O 1
ATOM 1414 N N . VAL A 1 181 ? 16.007 -4.772 -9.864 1.00 44.78 181 VAL A N 1
ATOM 1415 C CA . VAL A 1 181 ? 15.219 -3.644 -9.353 1.00 44.78 181 VAL A CA 1
ATOM 1416 C C . VAL A 1 181 ? 15.772 -3.322 -7.974 1.00 44.78 181 VAL A C 1
ATOM 1418 O O . VAL A 1 181 ? 15.551 -4.085 -7.038 1.00 44.78 181 VAL A O 1
ATOM 1421 N N . VAL A 1 182 ? 16.545 -2.244 -7.861 1.00 42.66 182 VAL A N 1
ATOM 1422 C CA . VAL A 1 182 ? 17.091 -1.788 -6.582 1.00 42.66 182 VAL A CA 1
ATOM 1423 C C . VAL A 1 182 ? 16.331 -0.536 -6.177 1.00 42.66 182 VAL A C 1
ATOM 1425 O O . VAL A 1 182 ? 16.570 0.555 -6.690 1.00 42.66 182 VAL A O 1
ATOM 1428 N N . GLY A 1 183 ? 15.413 -0.693 -5.226 1.00 37.34 183 GLY A N 1
ATOM 1429 C CA . GLY A 1 183 ? 14.827 0.451 -4.540 1.00 37.34 183 GLY A CA 1
ATOM 1430 C C . GLY A 1 183 ? 15.921 1.164 -3.749 1.00 37.34 183 GLY A C 1
ATOM 1431 O O . GLY A 1 183 ? 16.386 0.643 -2.740 1.00 37.34 183 GLY A O 1
ATOM 1432 N N . ARG A 1 184 ? 16.369 2.335 -4.212 1.00 34.72 184 ARG A N 1
ATOM 1433 C CA . ARG A 1 184 ? 17.327 3.186 -3.493 1.00 34.72 184 ARG A CA 1
ATOM 1434 C C . ARG A 1 184 ? 16.693 4.524 -3.143 1.00 34.72 184 ARG A C 1
ATOM 1436 O O . ARG A 1 184 ? 15.928 5.096 -3.901 1.00 34.72 184 ARG A O 1
ATOM 1443 N N . THR A 1 185 ? 16.967 4.979 -1.933 1.00 32.16 185 THR A N 1
ATOM 1444 C CA . THR A 1 185 ? 16.242 6.038 -1.231 1.00 32.16 185 THR A CA 1
ATOM 1445 C C . THR A 1 185 ? 16.514 7.433 -1.800 1.00 32.16 185 THR A C 1
ATOM 1447 O O . THR A 1 185 ? 17.671 7.843 -1.869 1.00 32.16 185 THR A O 1
ATOM 1450 N N . TYR A 1 186 ? 15.465 8.218 -2.065 1.00 28.14 186 TYR A N 1
ATOM 1451 C CA . TYR A 1 186 ? 15.551 9.683 -2.048 1.00 28.14 186 TYR A CA 1
ATOM 1452 C C . TYR A 1 186 ? 14.503 10.246 -1.077 1.00 28.14 186 TYR A C 1
ATOM 1454 O O . TYR A 1 186 ? 13.313 9.976 -1.211 1.00 28.14 186 TYR A O 1
ATOM 1462 N N . LEU A 1 187 ? 15.003 10.944 -0.050 1.00 27.78 187 LEU A N 1
ATOM 1463 C CA . LEU A 1 187 ? 14.345 11.879 0.881 1.00 27.78 187 LEU A CA 1
ATOM 1464 C C . LEU A 1 187 ? 12.853 11.658 1.227 1.00 27.78 187 LEU A C 1
ATOM 1466 O O . LEU A 1 187 ? 12.053 12.588 1.223 1.00 27.78 187 LEU A O 1
ATOM 1470 N N . GLY A 1 188 ? 12.493 10.433 1.618 1.00 34.22 188 GLY A N 1
ATOM 1471 C CA . GLY A 1 188 ? 11.193 10.141 2.248 1.00 34.22 188 GLY A CA 1
ATOM 1472 C C . GLY A 1 188 ? 10.904 8.663 2.536 1.00 34.22 188 GLY A C 1
ATOM 1473 O O . GLY A 1 188 ? 9.769 8.322 2.852 1.00 34.22 188 GLY A O 1
ATOM 1474 N N . TRP A 1 189 ? 11.904 7.786 2.376 1.00 41.59 189 TRP A N 1
ATOM 1475 C CA . TRP A 1 189 ? 11.752 6.330 2.230 1.00 41.59 189 TRP A CA 1
ATOM 1476 C C . TRP A 1 189 ? 12.714 5.510 3.107 1.00 41.59 189 TRP A C 1
ATOM 1478 O O . TRP A 1 189 ? 13.133 4.425 2.720 1.00 41.59 189 TRP A O 1
ATOM 1488 N N . SER A 1 190 ? 13.038 5.948 4.326 1.00 34.94 190 SER A N 1
ATOM 1489 C CA . SER A 1 190 ? 13.741 5.095 5.310 1.00 34.94 190 SER A CA 1
ATOM 1490 C C . SER A 1 190 ? 12.907 3.892 5.794 1.00 34.94 190 SER A C 1
ATOM 1492 O O . SER A 1 190 ? 13.191 3.322 6.842 1.00 34.94 190 SER A O 1
ATOM 1494 N N . LEU A 1 191 ? 11.855 3.511 5.059 1.00 40.06 191 LEU A N 1
ATOM 1495 C CA . LEU A 1 191 ? 10.712 2.798 5.595 1.00 40.06 191 LEU A CA 1
ATOM 1496 C C . LEU A 1 191 ? 10.291 1.566 4.778 1.00 40.06 191 LEU A C 1
ATOM 1498 O O . LEU A 1 191 ? 9.101 1.328 4.572 1.00 40.06 191 LEU A O 1
ATOM 1502 N N . TRP A 1 192 ? 11.247 0.767 4.298 1.00 41.47 192 TRP A N 1
ATOM 1503 C CA . TRP A 1 192 ? 10.912 -0.501 3.644 1.00 41.47 192 TRP A CA 1
ATOM 1504 C C . TRP A 1 192 ? 12.041 -1.548 3.716 1.00 41.47 192 TRP A C 1
ATOM 1506 O O . TRP A 1 192 ? 12.880 -1.632 2.827 1.00 41.47 192 TRP A O 1
ATOM 1516 N N . GLU A 1 193 ? 12.023 -2.409 4.740 1.00 36.94 193 GLU A N 1
ATOM 1517 C CA . GLU A 1 193 ? 12.825 -3.653 4.780 1.00 36.94 193 GLU A CA 1
ATOM 1518 C C . GLU A 1 193 ? 12.138 -4.843 4.073 1.00 36.94 193 GLU A C 1
ATOM 1520 O O . GLU A 1 193 ? 12.641 -5.961 4.088 1.00 36.94 193 GLU A O 1
ATOM 1525 N N . GLY A 1 194 ? 11.001 -4.634 3.401 1.00 37.03 194 GLY A N 1
ATOM 1526 C CA . GLY A 1 194 ? 10.273 -5.711 2.714 1.00 37.03 194 GLY A CA 1
ATOM 1527 C C . GLY A 1 194 ? 10.755 -6.025 1.292 1.00 37.03 194 GLY A C 1
ATOM 1528 O O . GLY A 1 194 ? 10.255 -6.950 0.664 1.00 37.03 194 GLY A O 1
ATOM 1529 N N . TYR A 1 195 ? 11.685 -5.245 0.733 1.00 40.59 195 TYR A N 1
ATOM 1530 C CA . TYR A 1 195 ? 12.164 -5.415 -0.646 1.00 40.59 195 TYR A CA 1
ATOM 1531 C C . TYR A 1 195 ? 13.686 -5.304 -0.696 1.00 40.59 195 TYR A C 1
ATOM 1533 O O . TYR A 1 195 ? 14.264 -4.585 -1.499 1.00 40.59 195 TYR A O 1
ATOM 1541 N N . ASN A 1 196 ? 14.341 -6.089 0.158 1.00 36.66 196 ASN A N 1
ATOM 1542 C CA . ASN A 1 196 ? 15.723 -6.526 -0.050 1.00 36.66 196 ASN A CA 1
ATOM 1543 C C . ASN A 1 196 ? 15.762 -7.755 -0.968 1.00 36.66 196 ASN A C 1
ATOM 1545 O O . ASN A 1 196 ? 16.494 -8.712 -0.733 1.00 36.66 196 ASN A O 1
ATOM 1549 N N . GLN A 1 197 ? 14.928 -7.766 -2.007 1.00 37.00 197 GLN A N 1
ATOM 1550 C CA . GLN A 1 197 ? 14.936 -8.835 -2.985 1.00 37.00 197 GLN A CA 1
ATOM 1551 C C . GLN A 1 197 ? 15.516 -8.301 -4.288 1.00 37.00 197 GLN A C 1
ATOM 1553 O O . GLN A 1 197 ? 14.873 -7.560 -5.028 1.00 37.00 197 GLN A O 1
ATOM 1558 N N . SER A 1 198 ? 16.751 -8.711 -4.576 1.00 40.94 198 SER A N 1
ATOM 1559 C CA . SER A 1 198 ? 17.355 -8.622 -5.902 1.00 40.94 198 SER A CA 1
ATOM 1560 C C . SER A 1 198 ? 16.646 -9.608 -6.831 1.00 40.94 198 SER A C 1
ATOM 1562 O O . SER A 1 198 ? 17.147 -10.670 -7.184 1.00 40.94 198 SER A O 1
ATOM 1564 N N . GLN A 1 199 ? 15.417 -9.275 -7.206 1.00 43.84 199 GLN A N 1
ATOM 1565 C CA . GLN A 1 199 ? 14.628 -10.098 -8.106 1.00 43.84 199 GLN A CA 1
ATOM 1566 C C . GLN A 1 199 ? 15.028 -9.763 -9.528 1.00 43.84 199 GLN A C 1
ATOM 1568 O O . GLN A 1 199 ? 14.845 -8.636 -9.999 1.00 43.84 199 GLN A O 1
ATOM 1573 N N . SER A 1 200 ? 15.600 -10.754 -10.203 1.00 48.84 200 SER A N 1
ATOM 1574 C CA . SER A 1 200 ? 15.961 -10.571 -11.585 1.00 48.84 200 SER A CA 1
ATOM 1575 C C . SER A 1 200 ? 14.731 -10.662 -12.473 1.00 48.84 200 SER A C 1
ATOM 1577 O O . SER A 1 200 ? 14.090 -11.705 -12.614 1.00 48.84 200 SER A O 1
ATOM 1579 N N . ILE A 1 201 ? 14.424 -9.551 -13.124 1.00 50.00 201 ILE A N 1
ATOM 1580 C CA . ILE A 1 201 ? 13.739 -9.621 -14.404 1.00 50.00 201 ILE A CA 1
ATOM 1581 C C . ILE A 1 201 ? 14.864 -9.990 -15.371 1.00 50.00 201 ILE A C 1
ATOM 1583 O O . ILE A 1 201 ? 15.883 -9.300 -15.387 1.00 50.00 201 ILE A O 1
ATOM 1587 N N . GLY A 1 202 ? 14.749 -11.110 -16.086 1.00 52.31 202 GLY A N 1
ATOM 1588 C CA . GLY A 1 202 ? 15.729 -11.549 -17.087 1.00 52.31 202 GLY A CA 1
ATOM 1589 C C . GLY A 1 202 ? 15.794 -10.556 -18.245 1.00 52.31 202 GLY A C 1
ATOM 1590 O O . GLY A 1 202 ? 15.242 -10.799 -19.312 1.00 52.31 202 GLY A O 1
ATOM 1591 N N . PHE A 1 203 ? 16.375 -9.395 -17.977 1.00 62.03 203 PHE A N 1
ATOM 1592 C CA . PHE A 1 203 ? 16.493 -8.277 -18.884 1.00 62.03 203 PHE A CA 1
ATOM 1593 C C . PHE A 1 203 ? 17.573 -8.582 -19.917 1.00 62.03 203 PHE A C 1
ATOM 1595 O O . PHE A 1 203 ? 18.602 -9.170 -19.564 1.00 62.03 203 PHE A O 1
ATOM 1602 N N . PRO A 1 204 ? 17.390 -8.148 -21.175 1.00 62.94 204 PRO A N 1
ATOM 1603 C CA . PRO A 1 204 ? 18.485 -8.166 -22.125 1.00 62.94 204 PRO A CA 1
ATOM 1604 C C . PRO A 1 204 ? 19.624 -7.301 -21.579 1.00 62.94 204 PRO A C 1
ATOM 1606 O O . PRO A 1 204 ? 19.385 -6.252 -20.970 1.00 62.94 204 PRO A O 1
ATOM 1609 N N . THR A 1 205 ? 20.859 -7.756 -21.789 1.00 68.19 205 THR A N 1
ATOM 1610 C CA . THR A 1 205 ? 22.058 -6.996 -21.429 1.00 68.19 205 THR A CA 1
ATOM 1611 C C . THR A 1 205 ? 21.955 -5.581 -22.013 1.00 68.19 205 THR A C 1
ATOM 1613 O O . THR A 1 205 ? 21.610 -5.449 -23.191 1.00 68.19 205 THR A O 1
ATOM 1616 N N . PRO A 1 206 ? 22.217 -4.525 -21.222 1.00 69.75 206 PRO A N 1
ATOM 1617 C CA . PRO A 1 206 ? 22.247 -3.161 -21.731 1.00 69.75 206 PRO A CA 1
ATOM 1618 C C . PRO A 1 206 ? 23.234 -3.033 -22.895 1.00 69.75 206 PRO A C 1
ATOM 1620 O O . PRO A 1 206 ? 24.406 -3.377 -22.762 1.00 69.75 206 PRO A O 1
ATOM 1623 N N . VAL A 1 207 ? 22.762 -2.528 -24.034 1.00 75.69 207 VAL A N 1
ATOM 1624 C CA . VAL A 1 207 ? 23.596 -2.218 -25.202 1.00 75.69 207 VAL A CA 1
ATOM 1625 C C . VAL A 1 207 ? 23.425 -0.742 -25.515 1.00 75.69 207 VAL A C 1
ATOM 1627 O O . VAL A 1 207 ? 22.305 -0.229 -25.524 1.00 75.69 207 VAL A O 1
ATOM 1630 N N . LYS A 1 208 ? 24.542 -0.055 -25.770 1.00 82.44 208 LYS A N 1
ATOM 1631 C CA . LYS A 1 208 ? 24.548 1.355 -26.170 1.00 82.44 208 LYS A CA 1
ATOM 1632 C C . LYS A 1 208 ? 23.560 1.588 -27.318 1.00 82.44 208 LYS A C 1
ATOM 1634 O O . LYS A 1 208 ? 23.595 0.880 -28.319 1.00 82.44 208 LYS A O 1
ATOM 1639 N N . GLY A 1 209 ? 22.724 2.613 -27.181 1.00 82.62 209 GLY A N 1
ATOM 1640 C CA . GLY A 1 209 ? 21.725 3.001 -28.174 1.00 82.62 209 GLY A CA 1
ATOM 1641 C C . GLY A 1 209 ? 20.386 2.274 -28.051 1.00 82.62 209 GLY A C 1
ATOM 1642 O O . GLY A 1 209 ? 19.417 2.736 -28.648 1.00 82.62 209 GLY A O 1
ATOM 1643 N N . HIS A 1 210 ? 20.279 1.204 -27.252 1.00 86.56 210 HIS A N 1
ATOM 1644 C CA . HIS A 1 210 ? 18.971 0.632 -26.930 1.00 86.56 210 HIS A CA 1
ATOM 1645 C C . HIS A 1 210 ? 18.087 1.670 -26.234 1.00 86.56 210 HIS A C 1
ATOM 1647 O O . HIS A 1 210 ? 18.551 2.459 -25.405 1.00 86.56 210 HIS A O 1
ATOM 1653 N N . TYR A 1 211 ? 16.796 1.627 -26.550 1.00 85.94 211 TYR A N 1
ATOM 1654 C CA . TYR A 1 211 ? 15.799 2.539 -26.005 1.00 85.94 211 TYR A CA 1
ATOM 1655 C C . TYR A 1 211 ? 14.813 1.779 -25.124 1.00 85.94 211 TYR A C 1
ATOM 1657 O O . TYR A 1 211 ? 14.205 0.804 -25.560 1.00 85.94 211 TYR A O 1
ATOM 1665 N N . TYR A 1 212 ? 14.674 2.215 -23.880 1.00 83.06 212 TYR A N 1
ATOM 1666 C CA . TYR A 1 212 ? 13.874 1.575 -22.846 1.00 83.06 212 TYR A CA 1
ATOM 1667 C C . TYR A 1 212 ? 12.624 2.412 -22.589 1.00 83.06 212 TYR A C 1
ATOM 1669 O O . TYR A 1 212 ? 12.713 3.617 -22.367 1.00 83.06 212 TYR A O 1
ATOM 1677 N N . GLU A 1 213 ? 11.469 1.758 -22.580 1.00 84.94 213 GLU A N 1
ATOM 1678 C CA . GLU A 1 213 ? 10.189 2.294 -22.116 1.00 84.94 213 GLU A CA 1
ATOM 1679 C C . GLU A 1 213 ? 9.783 1.484 -20.884 1.00 84.94 213 GLU A C 1
ATOM 1681 O O . GLU A 1 213 ? 9.493 0.289 -20.987 1.00 84.94 213 GLU A O 1
ATOM 1686 N N . THR A 1 214 ? 9.758 2.124 -19.719 1.00 78.81 214 THR A N 1
ATOM 1687 C CA . THR A 1 214 ? 9.436 1.465 -18.451 1.00 78.81 214 THR A CA 1
ATOM 1688 C C . THR A 1 214 ? 8.179 2.061 -17.864 1.00 78.81 214 THR A C 1
ATOM 1690 O O . THR A 1 214 ? 8.164 3.219 -17.461 1.00 78.81 214 THR A O 1
ATOM 1693 N N . THR A 1 215 ? 7.126 1.255 -17.776 1.00 82.12 215 THR A N 1
ATOM 1694 C CA . THR A 1 215 ? 5.863 1.630 -17.143 1.00 82.12 215 THR A CA 1
ATOM 1695 C C . THR A 1 215 ? 5.742 0.954 -15.789 1.00 82.12 215 THR A C 1
ATOM 1697 O O . THR A 1 215 ? 5.804 -0.269 -15.706 1.00 82.12 215 THR A O 1
ATOM 1700 N N . SER A 1 216 ? 5.497 1.715 -14.728 1.00 77.56 216 SER A N 1
ATOM 1701 C CA . SER A 1 216 ? 5.262 1.167 -13.391 1.00 77.56 216 SER A CA 1
ATOM 1702 C C . SER A 1 216 ? 3.956 1.669 -12.781 1.00 77.56 216 SER A C 1
ATOM 1704 O O . SER A 1 216 ? 3.512 2.779 -13.075 1.00 77.56 216 SER A O 1
ATOM 1706 N N . TRP A 1 217 ? 3.301 0.822 -11.986 1.00 79.38 217 TRP A N 1
ATOM 1707 C CA . TRP A 1 217 ? 2.062 1.158 -11.281 1.00 79.38 217 TRP A CA 1
ATOM 1708 C C . TRP A 1 217 ? 1.825 0.244 -10.086 1.00 79.38 217 TRP A C 1
ATOM 1710 O O . TRP A 1 217 ? 2.171 -0.937 -10.108 1.00 79.38 217 TRP A O 1
ATOM 1720 N N . TYR A 1 218 ? 1.167 0.768 -9.059 1.00 76.62 218 TYR A N 1
ATOM 1721 C CA . TYR A 1 218 ? 0.706 -0.043 -7.940 1.00 76.62 218 TYR A CA 1
ATOM 1722 C C . TYR A 1 218 ? -0.662 -0.664 -8.227 1.00 76.62 218 TYR A C 1
ATOM 1724 O O . TYR A 1 218 ? -1.519 -0.073 -8.884 1.00 76.62 218 TYR A O 1
ATOM 1732 N N . SER A 1 219 ? -0.860 -1.866 -7.706 1.00 76.50 219 SER A N 1
ATOM 1733 C CA . SER A 1 219 ? -2.121 -2.605 -7.708 1.00 76.50 219 SER A CA 1
ATOM 1734 C C . SER A 1 219 ? -2.315 -3.289 -6.360 1.00 76.50 219 SER A C 1
ATOM 1736 O O . SER A 1 219 ? -1.374 -3.367 -5.569 1.00 76.50 219 SER A O 1
ATOM 1738 N N . ASP A 1 220 ? -3.486 -3.879 -6.140 1.00 70.50 220 ASP A N 1
ATOM 1739 C CA . ASP A 1 220 ? -3.744 -4.692 -4.945 1.00 70.50 220 ASP A CA 1
ATOM 1740 C C . ASP A 1 220 ? -2.822 -5.922 -4.851 1.00 70.50 220 ASP A C 1
ATOM 1742 O O . ASP A 1 220 ? -2.550 -6.412 -3.761 1.00 70.50 220 ASP A O 1
ATOM 1746 N N . ASN A 1 221 ? -2.277 -6.382 -5.984 1.00 70.06 221 ASN A N 1
ATOM 1747 C CA . ASN A 1 221 ? -1.297 -7.472 -6.050 1.00 70.06 221 ASN A CA 1
ATOM 1748 C C . ASN A 1 221 ? 0.154 -7.005 -5.826 1.00 70.06 221 ASN A C 1
ATOM 1750 O O . ASN A 1 221 ? 1.072 -7.821 -5.894 1.00 70.06 221 ASN A O 1
ATOM 1754 N N . GLY A 1 222 ? 0.365 -5.706 -5.607 1.00 71.69 222 GLY A N 1
ATOM 1755 C CA . GLY A 1 222 ? 1.667 -5.083 -5.401 1.00 71.69 222 GLY A CA 1
ATOM 1756 C C . GLY A 1 222 ? 2.128 -4.208 -6.567 1.00 71.69 222 GLY A C 1
ATOM 1757 O O . GLY A 1 222 ? 1.314 -3.669 -7.325 1.00 71.69 222 GLY A O 1
ATOM 1758 N N . LEU A 1 223 ? 3.441 -4.008 -6.680 1.00 74.25 223 LEU A N 1
ATOM 1759 C CA . LEU A 1 223 ? 4.052 -3.115 -7.664 1.00 74.25 223 LEU A CA 1
ATOM 1760 C C . LEU A 1 223 ? 4.229 -3.840 -8.994 1.00 74.25 223 LEU A C 1
ATOM 1762 O O . LEU A 1 223 ? 4.931 -4.841 -9.085 1.00 74.25 223 LEU A O 1
ATOM 1766 N N . ASN A 1 224 ? 3.642 -3.301 -10.049 1.00 78.44 224 ASN A N 1
ATOM 1767 C CA . ASN A 1 224 ? 3.811 -3.801 -11.400 1.00 78.44 224 ASN A CA 1
ATOM 1768 C C . ASN A 1 224 ? 4.816 -2.947 -12.147 1.00 78.44 224 ASN A C 1
ATOM 1770 O O . ASN A 1 224 ? 4.801 -1.718 -12.056 1.00 78.44 224 ASN A O 1
ATOM 1774 N N . ILE A 1 225 ? 5.660 -3.616 -12.914 1.00 75.50 225 ILE A N 1
ATOM 1775 C CA . ILE A 1 225 ? 6.680 -2.998 -13.738 1.00 75.50 225 ILE A CA 1
ATOM 1776 C C . ILE A 1 225 ? 6.653 -3.701 -15.084 1.00 75.50 225 ILE A C 1
ATOM 1778 O O . ILE A 1 225 ? 6.902 -4.902 -15.164 1.00 75.50 225 ILE A O 1
ATOM 1782 N N . ARG A 1 226 ? 6.388 -2.943 -16.141 1.00 83.00 226 ARG A N 1
ATOM 1783 C CA . ARG A 1 226 ? 6.553 -3.362 -17.526 1.00 83.00 226 ARG A CA 1
ATOM 1784 C C . ARG A 1 226 ? 7.756 -2.658 -18.117 1.00 83.00 226 ARG A C 1
ATOM 1786 O O . ARG A 1 226 ? 7.871 -1.446 -17.981 1.00 83.00 226 ARG A O 1
ATOM 1793 N N . VAL A 1 227 ? 8.607 -3.404 -18.801 1.00 80.00 227 VAL A N 1
ATOM 1794 C CA . VAL A 1 227 ? 9.733 -2.844 -19.544 1.00 80.00 227 VAL A CA 1
ATOM 1795 C C . VAL A 1 227 ? 9.656 -3.327 -20.971 1.00 80.00 227 VAL A C 1
ATOM 1797 O O . VAL A 1 227 ? 9.568 -4.533 -21.213 1.00 80.00 227 VAL A O 1
ATOM 1800 N N . LYS A 1 228 ? 9.734 -2.376 -21.895 1.00 86.81 228 LYS A N 1
ATOM 1801 C CA . LYS A 1 228 ? 9.974 -2.632 -23.305 1.00 86.81 228 LYS A CA 1
ATOM 1802 C C . LYS A 1 228 ? 11.350 -2.126 -23.689 1.00 86.81 228 LYS A C 1
ATOM 1804 O O . LYS A 1 228 ? 11.740 -1.033 -23.281 1.00 86.81 228 LYS A O 1
ATOM 1809 N N . VAL A 1 229 ? 12.062 -2.903 -24.492 1.00 85.75 229 VAL A N 1
ATOM 1810 C CA . VAL A 1 229 ? 13.362 -2.516 -25.045 1.00 85.75 229 VAL A CA 1
ATOM 1811 C C . VAL A 1 229 ? 13.265 -2.528 -26.557 1.00 85.75 229 VAL A C 1
ATOM 1813 O O . VAL A 1 229 ? 12.820 -3.509 -27.145 1.00 85.75 229 VAL A O 1
ATOM 1816 N N . TYR A 1 230 ? 13.703 -1.448 -27.185 1.00 90.75 230 TYR A N 1
ATOM 1817 C CA . TYR A 1 230 ? 13.804 -1.301 -28.629 1.00 90.75 230 TYR A CA 1
ATOM 1818 C C . TYR A 1 230 ? 15.282 -1.230 -29.013 1.00 90.75 230 TYR A C 1
ATOM 1820 O O . TYR A 1 230 ? 16.099 -0.699 -28.258 1.00 90.75 230 TYR A O 1
ATOM 1828 N N . VAL A 1 231 ? 15.622 -1.722 -30.209 1.00 91.50 231 VAL A N 1
ATOM 1829 C CA . VAL A 1 231 ? 17.006 -1.691 -30.726 1.00 91.50 231 VAL A CA 1
ATOM 1830 C C . VAL A 1 231 ? 17.576 -0.274 -30.808 1.00 91.50 231 VAL A C 1
ATOM 1832 O O . VAL A 1 231 ? 18.785 -0.089 -30.740 1.00 91.50 231 VAL A O 1
ATOM 1835 N N . SER A 1 232 ? 16.712 0.732 -30.968 1.00 92.00 232 SER A N 1
ATOM 1836 C CA . SER A 1 232 ? 17.082 2.143 -30.986 1.00 92.00 232 SER A CA 1
ATOM 1837 C C . SER A 1 232 ? 15.887 3.045 -30.695 1.00 92.00 232 SER A C 1
ATOM 1839 O O . SER A 1 232 ? 14.729 2.630 -30.808 1.00 92.00 232 SER A O 1
ATOM 1841 N N . ARG A 1 233 ? 16.154 4.325 -30.414 1.00 92.06 233 ARG A N 1
ATOM 1842 C CA . ARG A 1 233 ? 15.109 5.358 -30.338 1.00 92.06 233 ARG A CA 1
ATOM 1843 C C . ARG A 1 233 ? 14.340 5.516 -31.656 1.00 92.06 233 ARG A C 1
ATOM 1845 O O . ARG A 1 233 ? 13.151 5.818 -31.646 1.00 92.06 233 ARG A O 1
ATOM 1852 N N . SER A 1 234 ? 14.999 5.281 -32.792 1.00 94.75 234 SER A N 1
ATOM 1853 C CA . SER A 1 234 ? 14.361 5.317 -34.115 1.00 94.75 234 SER A CA 1
ATOM 1854 C C . SER A 1 234 ? 13.313 4.210 -34.268 1.00 94.75 234 SER A C 1
ATOM 1856 O O . SER A 1 234 ? 12.191 4.491 -34.684 1.00 94.75 234 SER A O 1
ATOM 1858 N N . ALA A 1 235 ? 13.640 2.984 -33.845 1.00 93.38 235 ALA A N 1
ATOM 1859 C CA . ALA A 1 235 ? 12.709 1.853 -33.848 1.00 93.38 235 ALA A CA 1
ATOM 1860 C C . ALA A 1 235 ? 11.476 2.125 -32.969 1.00 93.38 235 ALA A C 1
ATOM 1862 O O . ALA A 1 235 ? 10.344 1.892 -33.393 1.00 93.38 235 ALA A O 1
ATOM 1863 N N . PHE A 1 236 ? 11.680 2.716 -31.785 1.00 94.19 236 PHE A N 1
ATOM 1864 C CA . PHE A 1 236 ? 10.583 3.180 -30.929 1.00 94.19 236 PHE A CA 1
ATOM 1865 C C . PHE A 1 236 ? 9.690 4.214 -31.636 1.00 94.19 236 PHE A C 1
ATOM 1867 O O . PHE A 1 236 ? 8.473 4.044 -31.690 1.00 94.19 236 PHE A O 1
ATOM 1874 N N . ASN A 1 237 ? 10.280 5.256 -32.232 1.00 95.00 237 ASN A N 1
ATOM 1875 C CA . ASN A 1 237 ? 9.528 6.307 -32.930 1.00 95.00 237 ASN A CA 1
ATOM 1876 C C . ASN A 1 237 ? 8.720 5.760 -34.121 1.00 95.00 237 ASN A C 1
ATOM 1878 O O . ASN A 1 237 ? 7.622 6.243 -34.399 1.00 95.00 237 ASN A O 1
ATOM 1882 N N . LYS A 1 238 ? 9.243 4.736 -34.805 1.00 95.88 238 LYS A N 1
ATOM 1883 C CA . LYS A 1 238 ? 8.565 4.015 -35.894 1.00 95.88 238 LYS A CA 1
ATOM 1884 C C . LYS A 1 238 ? 7.533 2.990 -35.411 1.00 95.88 238 LYS A C 1
ATOM 1886 O O . LYS A 1 238 ? 6.855 2.396 -36.244 1.00 95.88 238 LYS A O 1
ATOM 1891 N N . LYS A 1 239 ? 7.383 2.805 -34.093 1.00 93.44 239 LYS A N 1
ATOM 1892 C CA . LYS A 1 239 ? 6.505 1.805 -33.462 1.00 93.44 239 LYS A CA 1
ATOM 1893 C C . LYS A 1 239 ? 6.832 0.368 -33.887 1.00 93.44 239 LYS A C 1
ATOM 1895 O O . LYS A 1 239 ? 5.934 -0.461 -34.022 1.00 93.44 239 LYS A O 1
ATOM 1900 N N . GLU A 1 240 ? 8.112 0.080 -34.106 1.00 95.06 240 GLU A N 1
ATOM 1901 C CA . GLU A 1 240 ? 8.579 -1.279 -34.377 1.00 95.06 240 GLU A CA 1
ATOM 1902 C C . GLU A 1 240 ? 8.380 -2.179 -33.147 1.00 95.06 240 GLU A C 1
ATOM 1904 O O . GLU A 1 240 ? 8.262 -1.706 -32.013 1.00 95.06 240 GLU A O 1
ATOM 1909 N N . THR A 1 241 ? 8.335 -3.495 -33.360 1.00 93.44 241 THR A N 1
ATOM 1910 C CA . THR A 1 241 ? 8.191 -4.459 -32.265 1.00 93.44 241 THR A CA 1
ATOM 1911 C C . THR A 1 241 ? 9.406 -4.387 -31.332 1.00 93.44 241 THR A C 1
ATOM 1913 O O . THR A 1 241 ? 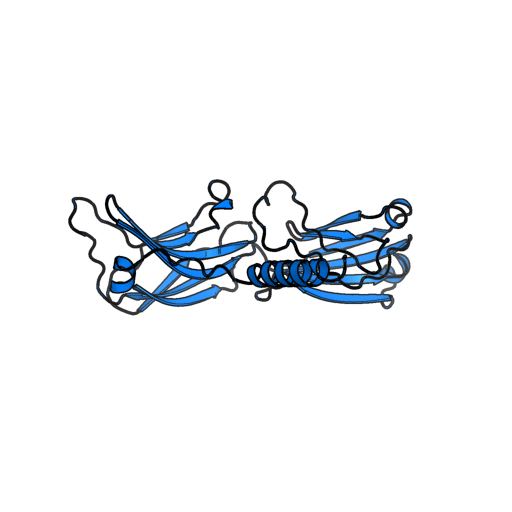10.542 -4.451 -31.807 1.00 93.44 241 THR A O 1
ATOM 1916 N N . PRO A 1 242 ? 9.206 -4.268 -30.007 1.00 92.25 242 PRO A N 1
ATOM 1917 C CA . PRO A 1 242 ? 10.316 -4.267 -29.067 1.00 92.25 242 PRO A CA 1
ATOM 1918 C C . PRO A 1 242 ? 11.016 -5.633 -29.056 1.00 92.25 242 PRO A C 1
ATOM 1920 O O . PRO A 1 242 ? 10.376 -6.679 -29.131 1.00 92.25 242 PRO A O 1
ATOM 1923 N N . ILE A 1 243 ? 12.339 -5.624 -28.896 1.00 89.50 243 ILE A N 1
ATOM 1924 C CA . ILE A 1 243 ? 13.162 -6.838 -28.751 1.00 89.50 243 ILE A CA 1
ATOM 1925 C C . ILE A 1 243 ? 12.970 -7.524 -27.395 1.00 89.50 243 ILE A C 1
ATOM 1927 O O . ILE A 1 243 ? 13.393 -8.660 -27.200 1.00 89.50 243 ILE A O 1
ATOM 1931 N N . PHE A 1 244 ? 12.342 -6.832 -26.448 1.00 85.50 244 PHE A N 1
ATOM 1932 C CA . PHE A 1 244 ? 11.946 -7.368 -25.156 1.00 85.50 244 PHE A CA 1
ATOM 1933 C C . PHE A 1 244 ? 10.697 -6.639 -24.675 1.00 85.50 244 PHE A C 1
ATOM 1935 O O . PHE A 1 244 ? 10.666 -5.414 -24.713 1.00 85.50 244 PHE A O 1
ATOM 1942 N N . ASP A 1 245 ? 9.702 -7.375 -24.190 1.00 88.31 245 ASP A N 1
ATOM 1943 C CA . ASP A 1 245 ? 8.519 -6.829 -23.527 1.00 88.31 245 ASP A CA 1
ATOM 1944 C C . ASP A 1 245 ? 8.101 -7.790 -22.419 1.00 88.31 245 ASP A C 1
ATOM 1946 O O . ASP A 1 245 ? 7.660 -8.910 -22.678 1.00 88.31 245 ASP A O 1
ATOM 1950 N N . ALA A 1 246 ? 8.280 -7.370 -21.172 1.00 80.50 246 ALA A N 1
ATOM 1951 C CA . ALA A 1 246 ? 7.893 -8.176 -20.029 1.00 80.50 246 ALA A CA 1
ATOM 1952 C C . ALA A 1 246 ? 7.272 -7.311 -18.945 1.00 80.50 246 ALA A C 1
ATOM 1954 O O . ALA A 1 246 ? 7.724 -6.197 -18.677 1.00 80.50 246 ALA A O 1
ATOM 1955 N N . THR A 1 247 ? 6.261 -7.869 -18.282 1.00 82.44 247 THR A N 1
ATOM 1956 C CA . THR A 1 247 ? 5.694 -7.316 -17.052 1.00 82.44 247 THR A CA 1
ATOM 1957 C C . THR A 1 247 ? 6.025 -8.230 -15.882 1.00 82.44 247 THR A C 1
ATOM 1959 O O . THR A 1 247 ? 5.880 -9.449 -15.972 1.00 82.44 247 THR A O 1
ATOM 1962 N N . ARG A 1 248 ? 6.450 -7.642 -14.766 1.00 74.38 248 ARG A N 1
ATOM 1963 C CA . ARG A 1 248 ? 6.619 -8.318 -13.481 1.00 74.38 248 ARG A CA 1
ATOM 1964 C C . ARG A 1 248 ? 5.778 -7.631 -12.422 1.00 74.38 248 ARG A C 1
ATOM 1966 O O . ARG A 1 248 ? 5.750 -6.405 -12.343 1.00 74.38 248 ARG A O 1
ATOM 1973 N N . THR A 1 249 ? 5.132 -8.446 -11.598 1.00 74.62 249 THR A N 1
ATOM 1974 C CA . THR A 1 249 ? 4.422 -8.002 -10.402 1.00 74.62 249 THR A CA 1
ATOM 1975 C C . THR A 1 249 ? 5.220 -8.419 -9.181 1.00 74.62 249 THR A C 1
ATOM 1977 O O . THR A 1 249 ? 5.517 -9.598 -8.987 1.00 74.62 249 THR A O 1
ATOM 1980 N N . TYR A 1 250 ? 5.542 -7.438 -8.358 1.00 68.38 250 TYR A N 1
ATOM 1981 C CA . TYR A 1 250 ? 6.224 -7.592 -7.093 1.00 68.38 250 TYR A CA 1
ATOM 1982 C C . TYR A 1 250 ? 5.190 -7.568 -5.986 1.00 68.38 250 TYR A C 1
ATOM 1984 O O . TYR A 1 250 ? 4.614 -6.521 -5.691 1.00 68.38 250 TYR A O 1
ATOM 1992 N N . LYS A 1 251 ? 4.932 -8.754 -5.434 1.00 66.31 251 LYS A N 1
ATOM 1993 C CA . LYS A 1 251 ? 4.013 -8.939 -4.315 1.00 66.31 251 LYS A CA 1
ATOM 1994 C C . LYS A 1 251 ? 4.659 -8.441 -3.025 1.00 66.31 251 LYS A C 1
ATOM 1996 O O . LYS A 1 251 ? 5.877 -8.545 -2.867 1.00 66.31 251 LYS A O 1
ATOM 2001 N N . PHE A 1 252 ? 3.819 -7.929 -2.138 1.00 59.22 252 PHE A N 1
ATOM 2002 C CA . PHE A 1 252 ? 4.174 -7.439 -0.811 1.00 59.22 252 PHE A CA 1
ATOM 2003 C C . PHE A 1 252 ? 3.431 -8.232 0.256 1.00 59.22 252 PHE A C 1
ATOM 2005 O O . PHE A 1 252 ? 2.306 -8.693 -0.050 1.00 59.22 252 PHE A O 1
#

Secondary structure (DSSP, 8-state):
--TTHHHHHHHHHHHHHHGGG------PPP-HHHHHHEEEEEEEE-TTS-EEEEEEESSPPPS-SSSSS---EEEEEE--GGGBTTB--EEEEPP-SSEEEEEEEPPP-S--EEEEEEEEEEETTEEEEEEEEEEEE-S----EEEEEE--HHHHHSS-EEEEEETTEEEEE-TTSS-EE------SS-----TT----EE-PPPP-TT-EEEEEEEEETTEEEEEEEEESSHHHHHTTPPPSEEEEEEE--

Organism: Brevibacillus brevis (strain 47 / JCM 6285 / NBRC 100599) (NCBI:txid358681)

Foldseek 3Di:
DPPPVVVVVVVVVVVVVVVPPPPPPPPAFDAPVCVCFKDWDDWDADPQQKIKTKMFGQAQDDLCPPDDGRKFWKKWKDAPPLCPPLADTDIDGDHRHGGIDMDIGDHGDQDWAKIWTWIFIDDPVDTHIGTDDIATGHNFQDKFKDKDAQAPVNLVDQWDWDDGDDQWIWIQGLVDLFTFRDRDDDDRPPGDPPPPDRDGPSHHRDDGAKMKIWIWGADSQGIKIWIFIASHPVCVVVVHHTPDIDMDHDGD

pLDDT: mean 71.4, std 20.53, range [27.78, 97.94]

Sequence (252 aa):
MFKTIGKYLSIIAVFAMLISIVSVEKVSASSPLIDQYLRFDSIARNSDGSIRVDYTMLKTWDKDLGGSATIPLQIGYSWPSQYRGALKDYYVKANYSKGSHVLTIPKPGAYVGTLSVQAKVNANRYNEVKGGKSIFHYPDSTKRTSYYEISGFDAGASFFIYSAAPAVYFEFSPLGKWGKVVGRTYLGWSLWEGYNQSQSIGFPTPVKGHYYETTSWYSDNGLNIRVKVYVSRSAFNKKETPIFDATRTYKF

Radius of gyration: 24.83 Å; chains: 1; bounding box: 66×50×73 Å